Protein AF-A0A3M1QTM9-F1 (afdb_monomer)

Radius of gyration: 22.86 Å; Cα contacts (8 Å, |Δi|>4): 307; chains: 1; bounding box: 49×77×58 Å

Structure (mmCIF, N/CA/C/O backbone):
data_AF-A0A3M1QTM9-F1
#
_entry.id   AF-A0A3M1QTM9-F1
#
loop_
_atom_site.group_PDB
_atom_site.id
_atom_site.type_symbol
_atom_site.label_atom_id
_atom_site.label_alt_id
_atom_site.label_comp_id
_atom_site.label_asym_id
_atom_site.label_entity_id
_atom_site.label_seq_id
_atom_site.pdbx_PDB_ins_code
_atom_site.Cartn_x
_atom_site.Cartn_y
_atom_site.Cartn_z
_atom_site.occupancy
_atom_site.B_iso_or_equiv
_atom_site.auth_seq_id
_atom_site.auth_comp_id
_atom_site.auth_asym_id
_atom_site.auth_atom_id
_atom_site.pdbx_PDB_model_num
ATOM 1 N N . MET A 1 1 ? -6.383 -60.963 21.658 1.00 53.12 1 MET A N 1
ATOM 2 C CA . MET A 1 1 ? -7.176 -59.771 22.052 1.00 53.12 1 MET A CA 1
ATOM 3 C C . MET A 1 1 ? -6.345 -58.669 22.708 1.00 53.12 1 MET A C 1
ATOM 5 O O . MET A 1 1 ? -6.476 -57.533 22.280 1.00 53.12 1 MET A O 1
ATOM 9 N N . ARG A 1 2 ? -5.460 -58.958 23.678 1.00 52.47 2 ARG A N 1
ATOM 10 C CA . ARG A 1 2 ? -4.614 -57.932 24.334 1.00 52.47 2 ARG A CA 1
ATOM 11 C C . ARG A 1 2 ? -3.654 -57.176 23.397 1.00 52.47 2 ARG A C 1
ATOM 13 O O . ARG A 1 2 ? -3.499 -55.976 23.553 1.00 52.47 2 ARG A O 1
ATOM 20 N N . THR A 1 3 ? -3.079 -57.850 22.402 1.00 51.81 3 THR A N 1
ATOM 21 C CA . THR A 1 3 ? -2.101 -57.274 21.455 1.00 51.81 3 THR A CA 1
ATOM 22 C C . THR A 1 3 ? -2.711 -56.344 20.401 1.00 51.81 3 THR A C 1
ATOM 24 O O . THR A 1 3 ? -2.053 -55.421 19.931 1.00 51.81 3 THR A O 1
ATOM 27 N N . ILE A 1 4 ? -3.984 -56.552 20.052 1.00 56.41 4 ILE A N 1
ATOM 28 C CA . ILE A 1 4 ? -4.713 -55.714 19.086 1.00 56.41 4 ILE A CA 1
ATOM 29 C C . ILE A 1 4 ? -5.173 -54.411 19.760 1.00 56.41 4 ILE A C 1
ATOM 31 O O . ILE A 1 4 ? -5.103 -53.343 19.159 1.00 56.41 4 ILE A O 1
ATOM 35 N N . LEU A 1 5 ? -5.554 -54.479 21.041 1.00 51.97 5 LEU A N 1
ATOM 36 C CA . LEU A 1 5 ? -5.962 -53.309 21.820 1.00 51.97 5 LEU A CA 1
ATOM 37 C C . LEU A 1 5 ? -4.787 -52.347 22.073 1.00 51.97 5 LEU A C 1
ATOM 39 O O . LEU A 1 5 ? -4.947 -51.136 21.974 1.00 51.97 5 LEU A O 1
ATOM 43 N N . THR A 1 6 ? -3.584 -52.877 22.317 1.00 54.16 6 THR A N 1
ATOM 44 C CA . THR A 1 6 ? -2.364 -52.065 22.465 1.00 54.16 6 THR A CA 1
ATOM 45 C C . THR A 1 6 ? -1.930 -51.400 21.159 1.00 54.16 6 THR A C 1
ATOM 47 O O . THR A 1 6 ? -1.423 -50.285 21.191 1.00 54.16 6 THR A O 1
ATOM 50 N N . ALA A 1 7 ? -2.159 -52.036 20.006 1.00 54.59 7 ALA A N 1
ATOM 51 C CA . ALA A 1 7 ? -1.819 -51.454 18.705 1.00 54.59 7 ALA A CA 1
ATOM 52 C C . ALA A 1 7 ? -2.755 -50.291 18.321 1.00 54.59 7 ALA A C 1
ATOM 54 O O . ALA A 1 7 ? -2.297 -49.285 17.784 1.00 54.59 7 ALA A O 1
ATOM 55 N N . LEU A 1 8 ? -4.046 -50.392 18.655 1.00 53.34 8 LEU A N 1
ATOM 56 C CA . LEU A 1 8 ? -5.037 -49.333 18.424 1.00 53.34 8 LEU A CA 1
ATOM 57 C C . LEU A 1 8 ? -4.831 -48.112 19.334 1.00 53.34 8 LEU A C 1
ATOM 59 O O . LEU A 1 8 ? -4.951 -46.983 18.868 1.00 53.34 8 LEU A O 1
ATOM 63 N N . ILE A 1 9 ? -4.450 -48.318 20.599 1.00 55.72 9 ILE A N 1
ATOM 64 C CA . ILE A 1 9 ? -4.154 -47.214 21.529 1.00 55.72 9 ILE A CA 1
ATOM 65 C C . ILE A 1 9 ? -2.880 -46.464 21.103 1.00 55.72 9 ILE A C 1
ATOM 67 O O . ILE A 1 9 ? -2.867 -45.233 21.099 1.00 55.72 9 ILE A O 1
ATOM 71 N N . SER A 1 10 ? -1.841 -47.178 20.659 1.00 53.69 10 SER A N 1
ATOM 72 C CA . SER A 1 10 ? -0.614 -46.559 20.137 1.00 53.69 10 SER A CA 1
ATOM 73 C C . SER A 1 10 ? -0.845 -45.796 18.827 1.00 53.69 10 SER A C 1
ATOM 75 O O . SER A 1 10 ? -0.251 -44.738 18.628 1.00 53.69 10 SER A O 1
ATOM 77 N N . LEU A 1 11 ? -1.737 -46.279 17.953 1.00 49.53 11 LEU A N 1
ATOM 78 C CA . LEU A 1 11 ? -2.092 -45.590 16.708 1.00 49.53 11 LEU A CA 1
ATOM 79 C C . LEU A 1 11 ? -2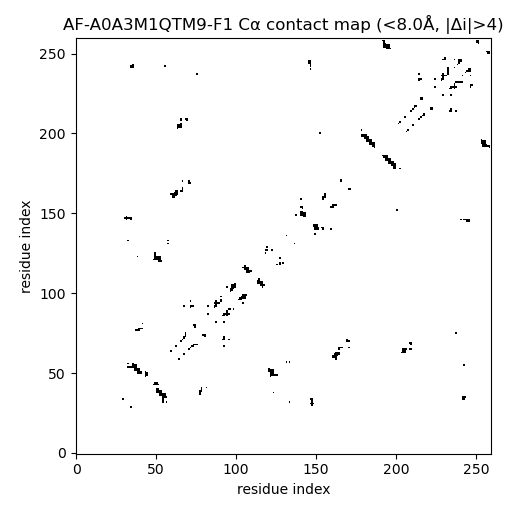.929 -44.323 16.965 1.00 49.53 11 LEU A C 1
ATOM 81 O O . LEU A 1 11 ? -2.711 -43.309 16.304 1.00 49.53 11 LEU A O 1
ATOM 85 N N . CYS A 1 12 ? -3.819 -44.333 17.964 1.00 49.47 12 CYS A N 1
ATOM 86 C CA . CYS A 1 12 ? -4.539 -43.130 18.395 1.00 49.47 12 CYS A CA 1
ATOM 87 C C . CYS A 1 12 ? -3.617 -42.085 19.050 1.00 49.47 12 CYS A C 1
ATOM 89 O O . CYS A 1 12 ? -3.782 -40.898 18.782 1.00 49.47 12 CYS A O 1
ATOM 91 N N . LEU A 1 13 ? -2.616 -42.500 19.837 1.00 47.84 13 LEU A N 1
ATOM 92 C CA . LEU A 1 13 ? -1.623 -41.587 20.433 1.00 47.84 13 LEU A CA 1
ATOM 93 C C . LEU A 1 13 ? -0.678 -40.961 19.389 1.00 47.84 13 LEU A C 1
ATOM 95 O O . LEU A 1 13 ? -0.292 -39.799 19.519 1.00 47.84 13 LEU A O 1
ATOM 99 N N . LEU A 1 14 ? -0.342 -41.694 18.323 1.00 46.22 14 LEU A N 1
ATOM 100 C CA . LEU A 1 14 ? 0.443 -41.169 17.197 1.00 46.22 14 LEU A CA 1
ATOM 101 C C . LEU A 1 14 ? -0.372 -40.221 16.300 1.00 46.22 14 LEU A C 1
ATOM 103 O O . LEU A 1 14 ? 0.184 -39.257 15.776 1.00 46.22 14 LEU A O 1
ATOM 107 N N . ALA A 1 15 ? -1.685 -40.432 16.169 1.00 44.91 15 ALA A N 1
ATOM 108 C CA . ALA A 1 15 ? -2.564 -39.539 15.410 1.00 44.91 15 ALA A CA 1
ATOM 109 C C . ALA A 1 15 ? -2.808 -38.190 16.115 1.00 44.91 15 ALA A C 1
ATOM 111 O O . ALA A 1 15 ? -2.963 -37.173 15.444 1.00 44.91 15 ALA A O 1
ATOM 112 N N . THR A 1 16 ? -2.769 -38.140 17.452 1.00 45.03 16 THR A N 1
ATOM 113 C CA . THR A 1 16 ? -2.877 -36.873 18.199 1.00 45.03 16 THR A CA 1
ATOM 114 C C . THR A 1 16 ? -1.607 -36.020 18.152 1.00 45.03 16 THR A C 1
ATOM 116 O O . THR A 1 16 ? -1.685 -34.810 18.328 1.00 45.03 16 THR A O 1
ATOM 119 N N . ALA A 1 17 ? -0.440 -36.611 17.873 1.00 44.19 17 ALA A N 1
ATOM 120 C CA . ALA A 1 17 ? 0.817 -35.864 17.773 1.00 44.19 17 ALA A CA 1
ATOM 121 C C . ALA A 1 17 ? 0.990 -35.148 16.418 1.00 44.19 17 ALA A C 1
ATOM 123 O O . ALA A 1 17 ? 1.684 -34.138 16.341 1.00 44.19 17 ALA A O 1
ATOM 124 N N . ALA A 1 18 ? 0.339 -35.634 15.354 1.00 43.91 18 ALA A N 1
ATOM 125 C CA . ALA A 1 18 ? 0.390 -35.017 14.025 1.00 43.91 18 ALA A CA 1
ATOM 126 C C . ALA A 1 18 ? -0.536 -33.791 13.875 1.00 43.91 18 ALA A C 1
ATOM 128 O O . ALA A 1 18 ? -0.400 -33.041 12.912 1.00 43.91 18 ALA A O 1
ATOM 129 N N . ALA A 1 19 ? -1.447 -33.578 14.831 1.00 43.94 19 ALA A N 1
ATOM 130 C CA . ALA A 1 19 ? -2.332 -32.414 14.913 1.00 43.94 19 ALA A CA 1
ATOM 131 C C . ALA A 1 19 ? -1.964 -31.475 16.076 1.00 43.94 19 ALA A C 1
ATOM 133 O O . ALA A 1 19 ? -2.792 -30.686 16.526 1.00 43.94 19 ALA A O 1
ATOM 134 N N . ALA A 1 20 ? -0.717 -31.529 16.559 1.00 42.50 20 ALA A N 1
ATOM 135 C CA . ALA A 1 20 ? -0.152 -30.400 17.279 1.00 42.50 20 ALA A CA 1
ATOM 136 C C . ALA A 1 20 ? 0.070 -29.281 16.256 1.00 42.50 20 ALA A C 1
ATOM 138 O O . ALA A 1 20 ? 1.138 -29.152 15.655 1.00 42.50 20 ALA A O 1
ATOM 139 N N . GLU A 1 21 ? -0.988 -28.509 16.014 1.00 44.94 21 GLU A N 1
ATOM 140 C CA . GLU A 1 21 ? -0.882 -27.188 15.422 1.00 44.94 21 GLU A CA 1
ATOM 141 C C . GLU A 1 21 ? 0.288 -26.486 16.104 1.00 44.94 21 GLU A C 1
ATOM 143 O O . GLU A 1 21 ? 0.367 -26.416 17.333 1.00 44.94 21 GLU A O 1
ATOM 148 N N . THR A 1 22 ? 1.244 -26.011 15.314 1.00 45.38 22 THR A N 1
ATOM 149 C CA . THR A 1 22 ? 2.345 -25.190 15.805 1.00 45.38 22 THR A CA 1
ATOM 150 C C . THR A 1 22 ? 1.799 -23.820 16.212 1.00 45.38 22 THR A C 1
ATOM 152 O O . THR A 1 22 ? 2.128 -22.803 15.603 1.00 45.38 22 THR A O 1
ATOM 155 N N . PHE A 1 23 ? 0.938 -23.781 17.227 1.00 37.44 23 PHE A N 1
ATOM 156 C CA . PHE A 1 23 ? 0.651 -22.592 18.003 1.00 37.44 23 PHE A CA 1
ATOM 157 C C . PHE A 1 23 ? 1.956 -22.205 18.700 1.00 37.44 23 PHE A C 1
ATOM 159 O O . PHE A 1 23 ? 2.437 -22.898 19.592 1.00 37.44 23 PHE A O 1
ATOM 166 N N . GLY A 1 24 ? 2.564 -21.105 18.255 1.00 48.38 24 GLY A N 1
ATOM 167 C CA . GLY A 1 24 ? 3.611 -20.439 19.030 1.00 48.38 24 GLY A CA 1
ATOM 168 C C . GLY A 1 24 ? 5.039 -20.481 18.488 1.00 48.38 24 GLY A C 1
ATOM 169 O O . GLY A 1 24 ? 5.936 -20.010 19.188 1.00 48.38 24 GLY A O 1
ATOM 170 N N . VAL A 1 25 ? 5.300 -20.925 17.251 1.00 45.19 25 VAL A N 1
ATOM 171 C CA . VAL A 1 25 ? 6.588 -20.566 16.626 1.00 45.19 25 VAL A CA 1
ATOM 172 C C . VAL A 1 25 ? 6.509 -19.092 16.234 1.00 45.19 25 VAL A C 1
ATOM 174 O O . VAL A 1 25 ? 6.015 -18.757 15.157 1.00 45.19 25 VAL A O 1
ATOM 177 N N . ARG A 1 26 ? 6.965 -18.200 17.127 1.00 52.66 26 ARG A N 1
ATOM 178 C CA . ARG A 1 26 ? 7.148 -16.777 16.810 1.00 52.66 26 ARG A CA 1
ATOM 179 C C . ARG A 1 26 ? 8.057 -16.697 15.590 1.00 52.66 26 ARG A C 1
ATOM 181 O O . ARG A 1 26 ? 9.263 -16.921 15.688 1.00 52.66 26 ARG A O 1
ATOM 188 N N . ARG A 1 27 ? 7.480 -16.420 14.422 1.00 61.72 27 ARG A N 1
ATOM 189 C CA . ARG A 1 27 ? 8.272 -16.095 13.238 1.00 61.72 27 ARG A CA 1
ATOM 190 C C . ARG A 1 27 ? 9.021 -14.814 13.573 1.00 61.72 27 ARG A C 1
ATOM 192 O O . ARG A 1 27 ? 8.403 -13.844 14.004 1.00 61.72 27 ARG A O 1
ATOM 199 N N . ALA A 1 28 ? 10.344 -14.837 13.432 1.00 69.56 28 ALA A N 1
ATOM 200 C CA . ALA A 1 28 ? 11.148 -13.641 13.625 1.00 69.56 28 ALA A CA 1
ATOM 201 C C . ALA A 1 28 ? 10.576 -12.516 12.753 1.00 69.56 28 ALA A C 1
ATOM 203 O O . ALA A 1 28 ? 10.268 -12.745 11.577 1.00 69.56 28 ALA A O 1
ATOM 204 N N . ALA A 1 29 ? 10.407 -11.331 13.341 1.00 78.94 29 ALA A N 1
ATOM 205 C CA . ALA A 1 29 ? 9.943 -10.172 12.599 1.00 78.94 29 ALA A CA 1
ATOM 206 C C . ALA A 1 29 ? 10.877 -9.943 11.396 1.00 78.94 29 ALA A C 1
ATOM 208 O O . ALA A 1 29 ? 12.100 -10.089 11.530 1.00 78.94 29 ALA A O 1
ATOM 209 N N . PRO A 1 30 ? 10.332 -9.638 10.206 1.00 88.50 30 PRO A N 1
ATOM 210 C CA . PRO A 1 30 ? 11.167 -9.337 9.058 1.00 88.50 30 PRO A CA 1
ATOM 211 C C . PRO A 1 30 ? 12.000 -8.090 9.355 1.00 88.50 30 PRO A C 1
ATOM 213 O O . PRO A 1 30 ? 11.603 -7.231 10.142 1.00 88.50 30 PRO A O 1
ATOM 216 N N . ARG A 1 31 ? 13.152 -7.975 8.690 1.00 92.06 31 ARG A N 1
ATOM 217 C CA . ARG A 1 31 ? 13.939 -6.742 8.757 1.00 92.06 31 ARG A CA 1
ATOM 218 C C . ARG A 1 31 ? 13.101 -5.546 8.278 1.00 92.06 31 ARG A C 1
ATOM 220 O O . ARG A 1 31 ? 12.233 -5.754 7.420 1.00 92.06 31 ARG A O 1
ATOM 227 N N . PRO A 1 32 ? 13.355 -4.322 8.767 1.00 93.50 32 PRO A N 1
ATOM 228 C CA . PRO A 1 32 ? 12.540 -3.149 8.446 1.00 93.50 32 PRO A CA 1
ATOM 229 C C . PRO A 1 32 ? 12.322 -2.933 6.941 1.00 93.50 32 PRO A C 1
ATOM 231 O O . PRO A 1 32 ? 11.192 -2.757 6.489 1.00 93.50 32 PRO A O 1
ATOM 234 N N . GLU A 1 33 ? 13.372 -3.073 6.135 1.00 92.88 33 GLU A N 1
ATOM 235 C CA . GLU A 1 33 ? 13.340 -2.924 4.678 1.00 92.88 33 GLU A CA 1
ATOM 236 C C . GLU A 1 33 ? 12.552 -4.029 3.952 1.00 92.88 33 GLU A C 1
ATOM 238 O O . GLU A 1 33 ? 12.184 -3.878 2.785 1.00 92.88 33 GLU A O 1
ATOM 243 N N . ALA A 1 34 ? 12.315 -5.155 4.626 1.00 93.19 34 ALA A N 1
ATOM 244 C CA . ALA A 1 34 ? 11.541 -6.288 4.134 1.00 93.19 34 ALA A CA 1
ATOM 245 C C . ALA A 1 34 ? 10.122 -6.342 4.730 1.00 93.19 34 ALA A C 1
ATOM 247 O O . ALA A 1 34 ? 9.328 -7.199 4.339 1.00 93.19 34 ALA A O 1
ATOM 248 N N . TYR A 1 35 ? 9.778 -5.454 5.663 1.00 94.50 35 TYR A N 1
ATOM 249 C CA . TYR A 1 35 ? 8.445 -5.408 6.250 1.00 94.50 35 TYR A CA 1
ATOM 250 C C . TYR A 1 35 ? 7.415 -4.961 5.204 1.00 94.50 35 TYR A C 1
ATOM 252 O O . TYR A 1 35 ? 7.562 -3.928 4.543 1.00 94.50 35 TYR A O 1
ATOM 260 N N . GLY A 1 36 ? 6.363 -5.761 5.027 1.00 93.81 36 GLY A N 1
ATOM 261 C CA . GLY A 1 36 ? 5.399 -5.585 3.943 1.00 93.81 36 GLY A CA 1
ATOM 262 C C . GLY A 1 36 ? 5.937 -5.954 2.557 1.00 93.81 36 GLY A C 1
ATOM 263 O O . GLY A 1 36 ? 5.310 -5.610 1.560 1.00 93.81 36 GLY A O 1
ATOM 264 N N . ARG A 1 37 ? 7.082 -6.635 2.438 1.00 95.50 37 ARG A N 1
ATOM 265 C CA . ARG A 1 37 ? 7.559 -7.158 1.150 1.00 95.50 37 ARG A CA 1
ATOM 266 C C . ARG A 1 37 ? 6.588 -8.197 0.592 1.00 95.50 37 ARG A C 1
ATOM 268 O O . ARG A 1 37 ? 6.205 -9.135 1.285 1.00 95.50 37 ARG A O 1
ATOM 275 N N . VAL A 1 38 ? 6.281 -8.080 -0.695 1.00 95.81 38 VAL A N 1
ATOM 276 C CA . VAL A 1 38 ? 5.546 -9.088 -1.464 1.00 95.81 38 VAL A CA 1
ATOM 277 C C . VAL A 1 38 ? 6.489 -9.721 -2.476 1.00 95.81 38 VAL A C 1
ATOM 279 O O . VAL A 1 38 ? 7.213 -9.034 -3.195 1.00 95.81 38 VAL A O 1
ATOM 282 N N . VAL A 1 39 ? 6.478 -11.049 -2.536 1.00 96.06 39 VAL A N 1
ATOM 283 C CA . VAL A 1 39 ? 7.169 -11.813 -3.574 1.00 96.06 39 VAL A CA 1
ATOM 284 C C . VAL A 1 39 ? 6.120 -12.330 -4.545 1.00 96.06 39 VAL A C 1
ATOM 286 O O . VAL A 1 39 ? 5.246 -13.095 -4.147 1.00 96.06 39 VAL A O 1
ATOM 289 N N . MET A 1 40 ? 6.204 -11.916 -5.807 1.00 96.38 40 MET A N 1
ATOM 290 C CA . MET A 1 40 ? 5.296 -12.375 -6.858 1.00 96.38 40 MET A CA 1
ATOM 291 C C . MET A 1 40 ? 5.977 -13.489 -7.650 1.00 96.38 40 MET A C 1
ATOM 293 O O . MET A 1 40 ? 7.020 -13.275 -8.276 1.00 96.38 40 MET A O 1
ATOM 297 N N . ASP A 1 41 ? 5.385 -14.680 -7.608 1.00 96.50 41 ASP A N 1
ATOM 298 C CA . ASP A 1 41 ? 5.926 -15.876 -8.255 1.00 96.50 41 ASP A CA 1
ATOM 299 C C . ASP A 1 41 ? 4.863 -16.723 -8.966 1.00 96.50 41 ASP A C 1
ATOM 301 O O . ASP A 1 41 ? 5.022 -17.924 -9.148 1.00 96.50 41 ASP A O 1
ATOM 305 N N . ASN A 1 42 ? 3.774 -16.098 -9.409 1.00 95.06 42 ASN A N 1
ATOM 306 C CA . ASN A 1 42 ? 2.732 -16.795 -10.163 1.00 95.06 42 ASN A CA 1
ATOM 307 C C . ASN A 1 42 ? 3.303 -17.497 -11.412 1.00 95.06 42 ASN A C 1
ATOM 309 O O . ASN A 1 42 ? 2.867 -18.590 -11.755 1.00 95.06 42 ASN A O 1
ATOM 313 N N . HIS A 1 43 ? 4.311 -16.886 -12.057 1.00 96.00 43 HIS A N 1
ATOM 314 C CA . HIS A 1 43 ? 4.891 -17.373 -13.321 1.00 96.00 43 HIS A CA 1
ATOM 315 C C . HIS A 1 43 ? 6.420 -17.477 -13.342 1.00 96.00 43 HIS A C 1
ATOM 317 O O . HIS A 1 43 ? 6.973 -18.151 -14.210 1.00 96.00 43 HIS A O 1
ATOM 323 N N . SER A 1 44 ? 7.139 -16.796 -12.442 1.00 95.69 44 SER A N 1
ATOM 324 C CA . SER A 1 44 ? 8.584 -16.565 -12.617 1.00 95.69 44 SER A CA 1
ATOM 325 C C . SER A 1 44 ? 9.407 -17.847 -12.499 1.00 95.69 44 SER A C 1
ATOM 327 O O . SER A 1 44 ? 10.131 -18.180 -13.439 1.00 95.69 44 SER A O 1
ATOM 329 N N . ARG A 1 45 ? 9.261 -18.615 -11.411 1.00 95.94 45 ARG A N 1
ATOM 330 C CA . ARG A 1 45 ? 9.999 -19.880 -11.239 1.00 95.94 45 ARG A CA 1
ATOM 331 C C . ARG A 1 45 ? 9.673 -20.896 -12.328 1.00 95.94 45 ARG A C 1
ATOM 333 O O . ARG A 1 45 ? 10.593 -21.531 -12.840 1.00 95.94 45 ARG A O 1
ATOM 340 N N . ALA A 1 46 ? 8.405 -21.003 -12.730 1.00 96.25 46 ALA A N 1
ATOM 341 C CA . ALA A 1 46 ? 7.990 -21.872 -13.833 1.00 96.25 46 ALA A CA 1
ATOM 342 C C . ALA A 1 46 ? 8.686 -21.493 -15.155 1.00 96.25 46 ALA A C 1
ATOM 344 O O . ALA A 1 46 ? 9.115 -22.365 -15.909 1.00 96.25 46 ALA A O 1
ATOM 345 N N . ALA A 1 47 ? 8.889 -20.195 -15.390 1.00 95.81 47 ALA A N 1
ATOM 346 C CA . ALA A 1 47 ? 9.629 -19.665 -16.533 1.00 95.81 47 ALA A CA 1
ATOM 347 C C . ALA A 1 47 ? 11.162 -19.639 -16.343 1.00 95.81 47 ALA A C 1
ATOM 349 O O . ALA A 1 47 ? 11.869 -19.117 -17.204 1.00 95.81 47 ALA A O 1
ATOM 350 N N . LYS A 1 48 ? 11.700 -20.188 -15.242 1.00 96.19 48 LYS A N 1
ATOM 351 C CA . LYS A 1 48 ? 13.132 -20.132 -14.873 1.00 96.19 48 LYS A CA 1
ATOM 352 C C . LYS A 1 48 ? 13.679 -18.701 -14.742 1.00 96.19 48 LYS A C 1
ATOM 354 O O . LYS A 1 48 ? 14.853 -18.444 -15.004 1.00 96.19 48 LYS A O 1
ATOM 359 N N . ILE A 1 49 ? 12.832 -17.772 -14.307 1.00 94.94 49 ILE A N 1
ATOM 360 C CA . ILE A 1 49 ? 13.174 -16.379 -14.003 1.00 94.94 49 ILE A CA 1
ATOM 361 C C . ILE A 1 49 ? 13.086 -16.187 -12.483 1.00 94.94 49 ILE A C 1
ATOM 363 O O . ILE A 1 49 ? 12.274 -16.816 -11.806 1.00 94.94 49 ILE A O 1
ATOM 367 N N . ALA A 1 50 ? 13.933 -15.326 -11.918 1.00 96.94 50 ALA A N 1
ATOM 368 C CA . ALA A 1 50 ? 13.845 -14.995 -10.498 1.00 96.94 50 ALA A CA 1
ATOM 369 C C . ALA A 1 50 ? 12.484 -14.338 -10.176 1.00 96.94 50 ALA A C 1
ATOM 371 O O . ALA A 1 50 ? 12.055 -13.459 -10.926 1.00 96.94 50 ALA A O 1
ATOM 372 N N . PRO A 1 51 ? 11.811 -14.709 -9.075 1.00 97.56 51 PRO A N 1
ATOM 373 C CA . PRO A 1 51 ? 10.589 -14.035 -8.644 1.00 97.56 51 PRO A CA 1
ATOM 374 C C . PRO A 1 51 ? 10.760 -12.529 -8.459 1.00 97.56 51 PRO A C 1
ATOM 376 O O . PRO A 1 51 ? 11.842 -12.041 -8.105 1.00 97.56 51 PRO A O 1
ATOM 379 N N . VAL A 1 52 ? 9.669 -11.795 -8.670 1.00 96.56 52 VAL A N 1
ATOM 380 C CA . VAL A 1 52 ? 9.645 -10.347 -8.458 1.00 96.56 52 VAL A CA 1
ATOM 381 C C . VAL A 1 52 ? 9.579 -10.058 -6.965 1.00 96.56 52 VAL A C 1
ATOM 383 O O . VAL A 1 52 ? 8.765 -10.641 -6.251 1.00 96.56 52 VAL A O 1
ATOM 386 N N . VAL A 1 53 ? 10.419 -9.135 -6.499 1.00 95.31 53 VAL A N 1
ATOM 387 C CA . VAL A 1 53 ? 10.359 -8.599 -5.135 1.00 95.31 53 VAL A CA 1
ATOM 388 C C . VAL A 1 53 ? 9.791 -7.190 -5.189 1.00 95.31 53 VAL A C 1
ATOM 390 O O . VAL A 1 53 ? 10.396 -6.297 -5.785 1.00 95.31 53 VAL A O 1
ATOM 393 N N . PHE A 1 54 ? 8.649 -6.997 -4.540 1.00 95.56 54 PHE A N 1
ATOM 394 C CA . PHE A 1 54 ? 7.975 -5.716 -4.403 1.00 95.56 54 PHE A CA 1
ATOM 395 C C . PHE A 1 54 ? 8.022 -5.251 -2.947 1.00 95.56 54 PHE A C 1
ATOM 397 O O . PHE A 1 54 ? 7.493 -5.911 -2.053 1.00 95.56 54 PHE A O 1
ATOM 404 N N . ASP A 1 55 ? 8.640 -4.097 -2.716 1.00 94.62 55 ASP A N 1
ATOM 405 C CA . ASP A 1 55 ? 8.757 -3.497 -1.392 1.00 94.62 55 ASP A CA 1
ATOM 406 C C . ASP A 1 55 ? 7.792 -2.312 -1.263 1.00 94.62 55 ASP A C 1
ATOM 408 O O . ASP A 1 55 ? 7.918 -1.308 -1.973 1.00 94.62 55 ASP A O 1
ATOM 412 N N . HIS A 1 56 ? 6.832 -2.408 -0.337 1.00 95.62 56 HIS A N 1
ATOM 413 C CA . HIS A 1 56 ? 5.824 -1.362 -0.142 1.00 95.62 56 HIS A CA 1
ATOM 414 C C . HIS A 1 56 ? 6.424 -0.041 0.344 1.00 95.62 56 HIS A C 1
ATOM 416 O O . HIS A 1 56 ? 5.896 1.012 0.010 1.00 95.62 56 HIS A O 1
ATOM 422 N N . TRP A 1 57 ? 7.499 -0.056 1.140 1.00 94.38 57 TRP A N 1
ATOM 423 C CA . TRP A 1 57 ? 8.064 1.172 1.715 1.00 94.38 57 TRP A CA 1
ATOM 424 C C . TRP A 1 57 ? 8.475 2.184 0.634 1.00 94.38 57 TRP A C 1
ATOM 426 O O . TRP A 1 57 ? 8.124 3.352 0.743 1.00 94.38 57 TRP A O 1
ATOM 436 N N . ASN A 1 58 ? 9.118 1.739 -0.452 1.00 92.75 58 ASN A N 1
ATOM 437 C CA . ASN A 1 58 ? 9.620 2.651 -1.486 1.00 92.75 58 ASN A CA 1
ATOM 438 C C . A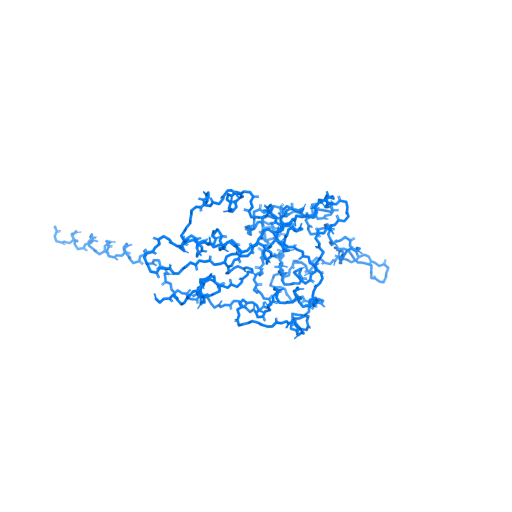SN A 1 58 ? 8.474 3.301 -2.280 1.00 92.75 58 ASN A C 1
ATOM 440 O O . ASN A 1 58 ? 8.550 4.454 -2.704 1.00 92.75 58 ASN A O 1
ATOM 444 N N . HIS A 1 59 ? 7.375 2.568 -2.444 1.00 95.06 59 HIS A N 1
ATOM 445 C CA . HIS A 1 59 ? 6.185 3.060 -3.129 1.00 95.06 59 HIS A CA 1
ATOM 446 C C . HIS A 1 59 ? 5.352 3.967 -2.215 1.00 95.06 59 HIS A C 1
ATOM 448 O O . HIS A 1 59 ? 4.886 5.013 -2.657 1.00 95.06 59 HIS A O 1
ATOM 454 N N . ARG A 1 60 ? 5.246 3.637 -0.921 1.00 93.31 60 ARG A N 1
ATOM 455 C CA . ARG A 1 60 ? 4.533 4.438 0.092 1.00 93.31 60 ARG A CA 1
ATOM 456 C C . ARG A 1 60 ? 5.168 5.792 0.382 1.00 93.31 60 ARG A C 1
ATOM 458 O O . ARG A 1 60 ? 4.485 6.675 0.880 1.00 93.31 60 ARG A O 1
ATOM 465 N N . LEU A 1 61 ? 6.440 5.986 0.033 1.00 93.62 61 LEU A N 1
ATOM 466 C CA . LEU A 1 61 ? 7.063 7.313 0.055 1.00 93.62 61 LEU A CA 1
ATOM 467 C C . LEU A 1 61 ? 6.427 8.290 -0.948 1.00 93.62 61 LEU A C 1
ATOM 469 O O . LEU A 1 61 ? 6.614 9.496 -0.819 1.00 93.62 61 LEU A O 1
ATOM 473 N N . ARG A 1 62 ? 5.727 7.782 -1.971 1.00 93.94 62 ARG A N 1
ATOM 474 C CA . ARG A 1 62 ? 5.297 8.571 -3.136 1.00 93.94 62 ARG A CA 1
ATOM 475 C C . ARG A 1 62 ? 3.827 8.412 -3.483 1.00 93.94 62 ARG A C 1
ATOM 477 O O . ARG A 1 62 ? 3.258 9.329 -4.059 1.00 93.94 62 ARG A O 1
ATOM 484 N N . TYR A 1 63 ? 3.213 7.277 -3.168 1.00 96.31 63 TYR A N 1
ATOM 485 C CA . TYR A 1 63 ? 1.889 6.918 -3.667 1.00 96.31 63 TYR A CA 1
ATOM 486 C C . TYR A 1 63 ? 0.968 6.446 -2.548 1.00 96.31 63 TYR A C 1
ATOM 488 O O . TYR A 1 63 ? 1.407 5.831 -1.573 1.00 96.31 63 TYR A O 1
ATOM 496 N N . THR A 1 64 ? -0.324 6.707 -2.719 1.00 95.75 64 THR A N 1
ATOM 497 C CA . THR A 1 64 ? -1.376 6.167 -1.854 1.00 95.75 64 THR A CA 1
ATOM 498 C C . THR A 1 64 ? -1.578 4.666 -2.105 1.00 95.75 64 THR A C 1
ATOM 500 O O . THR A 1 64 ? -1.321 4.149 -3.196 1.00 95.75 64 THR A O 1
ATOM 503 N N . CYS A 1 65 ? -2.089 3.943 -1.105 1.00 96.00 65 CYS A N 1
ATOM 504 C CA . CYS A 1 65 ? -2.518 2.550 -1.269 1.00 96.00 65 CYS A CA 1
ATOM 505 C C . CYS A 1 65 ? -3.651 2.450 -2.299 1.00 96.00 65 CYS A C 1
ATOM 507 O O . CYS A 1 65 ? -3.691 1.514 -3.099 1.00 96.00 65 CYS A O 1
ATOM 509 N N . ARG A 1 66 ? -4.554 3.441 -2.287 1.00 94.81 66 ARG A N 1
ATOM 510 C CA . ARG A 1 66 ? -5.697 3.543 -3.198 1.00 94.81 66 ARG A CA 1
ATOM 511 C C . ARG A 1 66 ? -5.270 3.493 -4.660 1.00 94.81 66 ARG A C 1
ATOM 513 O O . ARG A 1 66 ? -5.866 2.750 -5.436 1.00 94.81 66 ARG A O 1
ATOM 520 N N . LEU A 1 67 ? -4.235 4.246 -5.030 1.00 95.69 67 LEU A N 1
ATOM 521 C CA . LEU A 1 67 ? -3.771 4.311 -6.411 1.00 95.69 67 LEU A CA 1
ATOM 522 C C . LEU A 1 67 ? -3.410 2.916 -6.943 1.00 95.69 67 LEU A C 1
ATOM 524 O O . LEU A 1 67 ? -3.844 2.529 -8.023 1.00 95.69 67 LEU A O 1
ATOM 528 N N . CYS A 1 68 ? -2.685 2.115 -6.164 1.00 96.69 68 CYS A N 1
ATOM 529 C CA . CYS A 1 68 ? -2.307 0.767 -6.587 1.00 96.69 68 CYS A CA 1
ATOM 530 C C . CYS A 1 68 ? -3.477 -0.224 -6.510 1.00 96.69 68 CYS A C 1
ATOM 532 O O . CYS A 1 68 ? -3.722 -0.978 -7.451 1.00 96.69 68 CYS A O 1
ATOM 534 N N . HIS A 1 69 ? -4.203 -0.247 -5.396 1.00 96.25 69 HIS A N 1
ATOM 535 C CA . HIS A 1 69 ? -5.164 -1.319 -5.136 1.00 96.25 69 HIS A CA 1
ATOM 536 C C . HIS A 1 69 ? -6.559 -1.069 -5.715 1.00 96.25 69 HIS A C 1
ATOM 538 O O . HIS A 1 69 ? -7.297 -2.016 -5.9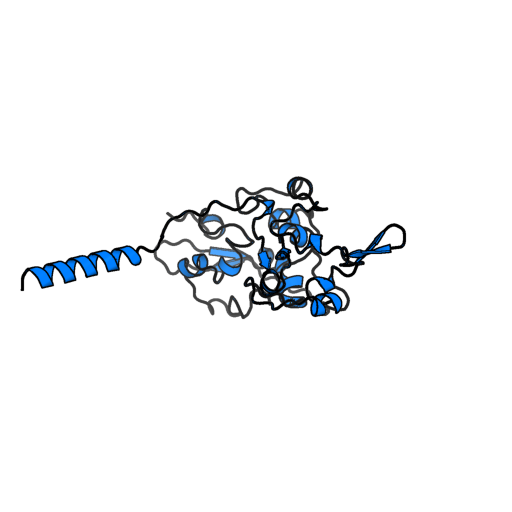65 1.00 96.25 69 HIS A O 1
ATOM 544 N N . VAL A 1 70 ? -6.917 0.191 -5.969 1.00 94.56 70 VAL A N 1
ATOM 545 C CA . VAL A 1 70 ? -8.206 0.567 -6.565 1.00 94.56 70 VAL A CA 1
ATOM 546 C C . VAL A 1 70 ? -8.027 0.970 -8.022 1.00 94.56 70 VAL A C 1
ATOM 548 O O . VAL A 1 70 ? -8.679 0.397 -8.890 1.00 94.56 70 VAL A O 1
ATOM 551 N N . ASP A 1 71 ? -7.140 1.926 -8.312 1.00 95.12 71 ASP A N 1
ATOM 552 C CA . ASP A 1 71 ? -7.038 2.477 -9.671 1.00 95.12 71 ASP A CA 1
ATOM 553 C C . ASP A 1 71 ? -6.239 1.561 -10.615 1.00 95.12 71 ASP A C 1
ATOM 555 O O . ASP A 1 71 ? -6.639 1.375 -11.764 1.00 95.12 71 ASP A O 1
ATOM 559 N N . LEU A 1 72 ? -5.146 0.948 -10.139 1.00 96.44 72 LEU A N 1
ATOM 560 C CA . LEU A 1 72 ? -4.385 -0.053 -10.906 1.00 96.44 72 LEU A CA 1
ATOM 561 C C . LEU A 1 72 ? -4.915 -1.486 -10.736 1.00 96.44 72 LEU A C 1
ATOM 563 O O . LEU A 1 72 ? -4.511 -2.376 -11.486 1.00 96.44 72 LEU A O 1
ATOM 567 N N . GLY A 1 73 ? -5.821 -1.713 -9.780 1.00 95.38 73 GLY A N 1
ATOM 568 C CA . GLY A 1 73 ? -6.503 -2.993 -9.584 1.00 95.38 73 GLY A CA 1
ATOM 569 C C . GLY A 1 73 ? -5.629 -4.113 -9.012 1.00 95.38 73 GLY A C 1
ATOM 570 O O . GLY A 1 73 ? -5.907 -5.286 -9.264 1.00 95.38 73 GLY A O 1
ATOM 571 N N . PHE A 1 74 ? -4.570 -3.787 -8.263 1.00 97.19 74 PHE A N 1
ATOM 572 C CA . PHE A 1 74 ? -3.837 -4.802 -7.504 1.00 97.19 74 PHE A CA 1
ATOM 573 C C . PHE A 1 74 ? -4.688 -5.328 -6.344 1.00 97.19 74 PHE A C 1
ATOM 575 O O . PHE A 1 74 ? -5.147 -4.571 -5.490 1.00 97.19 74 PHE A O 1
ATOM 582 N N . ALA A 1 75 ? -4.833 -6.643 -6.255 1.00 95.50 75 ALA A N 1
ATOM 583 C CA . ALA A 1 75 ? -5.482 -7.302 -5.136 1.00 95.50 75 ALA A CA 1
ATOM 584 C C . ALA A 1 75 ? -4.684 -7.068 -3.845 1.00 95.50 75 ALA A C 1
ATOM 586 O O . ALA A 1 75 ? -3.458 -6.936 -3.857 1.00 95.50 75 ALA A O 1
ATOM 587 N N . LEU A 1 76 ? -5.392 -7.019 -2.716 1.00 93.56 76 LEU A N 1
ATOM 588 C CA . LEU A 1 76 ? -4.775 -6.898 -1.390 1.00 93.56 76 LEU A CA 1
ATOM 589 C C . LEU A 1 76 ? -4.079 -8.195 -0.952 1.00 93.56 76 LEU A C 1
ATOM 591 O O . LEU A 1 76 ? -3.192 -8.172 -0.099 1.00 93.56 76 LEU A O 1
ATOM 595 N N . VAL A 1 77 ? -4.476 -9.329 -1.530 1.00 92.31 77 VAL A N 1
ATOM 596 C CA . VAL A 1 77 ? -3.896 -10.639 -1.244 1.00 92.31 77 VAL A CA 1
ATOM 597 C C . VAL A 1 77 ? -2.777 -10.929 -2.241 1.00 92.31 77 VAL A C 1
ATOM 599 O O . VAL A 1 77 ? -2.943 -10.836 -3.459 1.00 92.31 77 VAL A O 1
ATOM 602 N N . ALA A 1 78 ? -1.610 -11.296 -1.711 1.00 92.00 78 ALA A N 1
ATOM 603 C CA . ALA A 1 78 ? -0.455 -11.642 -2.525 1.00 92.00 78 ALA A CA 1
ATOM 604 C C . ALA A 1 78 ? -0.771 -12.826 -3.454 1.00 92.00 78 ALA A C 1
ATOM 606 O O . ALA A 1 78 ? -1.236 -13.870 -3.006 1.00 92.00 78 ALA A O 1
ATOM 607 N N . GLY A 1 79 ? -0.476 -12.658 -4.744 1.00 92.56 79 GLY A N 1
ATOM 608 C CA . GLY A 1 79 ? -0.668 -13.688 -5.764 1.00 92.56 79 GLY A CA 1
ATOM 609 C C . GLY A 1 79 ? -2.050 -13.712 -6.423 1.00 92.56 79 GLY A C 1
ATOM 610 O O . GLY A 1 79 ? -2.200 -14.413 -7.417 1.00 92.56 79 GLY A O 1
ATOM 611 N N . GLU A 1 80 ? -3.037 -12.939 -5.958 1.00 95.12 80 GLU A N 1
ATOM 612 C CA . GLU A 1 80 ? -4.361 -12.905 -6.608 1.00 95.12 80 GLU A CA 1
ATOM 613 C C . GLU A 1 80 ? -4.377 -12.097 -7.913 1.00 95.12 80 GLU A C 1
ATOM 615 O O . GLU A 1 80 ? -5.144 -12.398 -8.826 1.00 95.12 80 GLU A O 1
ATOM 620 N N . THR A 1 81 ? -3.518 -11.085 -8.045 1.00 96.50 81 THR A N 1
ATOM 621 C CA . THR A 1 81 ? -3.357 -10.374 -9.319 1.00 96.50 81 THR A CA 1
ATOM 622 C C . THR A 1 81 ? -2.426 -11.147 -10.245 1.00 96.50 81 THR A C 1
ATOM 624 O O . THR A 1 81 ? -1.223 -11.235 -9.991 1.00 96.50 81 THR A O 1
ATOM 627 N N . ASP A 1 82 ? -2.967 -11.656 -11.354 1.00 95.00 82 ASP A N 1
ATOM 628 C CA . ASP A 1 82 ? -2.220 -12.409 -12.370 1.00 95.00 82 ASP A CA 1
ATOM 629 C C . ASP A 1 82 ? -1.400 -11.495 -13.303 1.00 95.00 82 ASP A C 1
ATOM 631 O O . ASP A 1 82 ? -1.668 -11.394 -14.498 1.00 95.00 82 ASP A O 1
ATOM 635 N N . VAL A 1 83 ? -0.408 -10.783 -12.761 1.00 95.50 83 VAL A N 1
ATOM 636 C CA . VAL A 1 83 ? 0.405 -9.828 -13.536 1.00 95.50 83 VAL A CA 1
ATOM 637 C C . VAL A 1 83 ? 1.291 -10.550 -14.554 1.00 95.50 83 VAL A C 1
ATOM 639 O O . VAL A 1 83 ? 2.115 -11.394 -14.188 1.00 95.50 83 VAL A O 1
ATOM 642 N N . ARG A 1 84 ? 1.208 -10.148 -15.830 1.00 95.19 84 ARG A N 1
ATOM 643 C CA . ARG A 1 84 ? 2.081 -10.648 -16.906 1.00 95.19 84 ARG A CA 1
ATOM 644 C C . ARG A 1 84 ? 2.994 -9.560 -17.455 1.00 95.19 84 ARG A C 1
ATOM 646 O O . ARG A 1 84 ? 2.705 -8.367 -17.394 1.00 95.19 84 ARG A O 1
ATOM 653 N N . GLU A 1 85 ? 4.097 -9.976 -18.077 1.00 93.62 85 GLU A N 1
ATOM 654 C CA . GLU A 1 85 ? 4.994 -9.046 -18.776 1.00 93.62 85 GLU A CA 1
ATOM 655 C C . GLU A 1 85 ? 4.249 -8.256 -19.863 1.00 93.62 85 GLU A C 1
ATOM 657 O O . GLU A 1 85 ? 4.468 -7.056 -20.013 1.00 93.62 85 GLU A O 1
ATOM 662 N N . ALA A 1 86 ? 3.341 -8.912 -20.592 1.00 95.25 86 ALA A N 1
ATOM 663 C CA . ALA A 1 86 ? 2.526 -8.262 -21.611 1.00 95.25 86 ALA A CA 1
ATOM 664 C C . ALA A 1 86 ? 1.668 -7.127 -21.029 1.00 95.25 86 ALA A C 1
ATOM 666 O O . ALA A 1 86 ? 1.558 -6.079 -21.658 1.00 95.25 86 ALA A O 1
ATOM 667 N N . ASP A 1 87 ? 1.111 -7.289 -19.828 1.00 95.88 87 ASP A N 1
ATOM 668 C CA . ASP A 1 87 ? 0.342 -6.229 -19.174 1.00 95.88 87 ASP A CA 1
ATOM 669 C C . ASP A 1 87 ? 1.233 -5.037 -18.821 1.00 95.88 87 ASP A C 1
ATOM 671 O O . ASP A 1 87 ? 0.901 -3.901 -19.156 1.00 95.88 87 ASP A O 1
ATOM 675 N N . ASN A 1 88 ? 2.412 -5.298 -18.245 1.00 95.38 88 ASN A N 1
ATOM 676 C CA . ASN A 1 88 ? 3.391 -4.252 -17.944 1.00 95.38 88 ASN A CA 1
ATOM 677 C C . ASN A 1 88 ? 3.819 -3.491 -19.208 1.00 95.38 88 ASN A C 1
ATOM 679 O O . ASN A 1 88 ? 3.868 -2.264 -19.212 1.00 95.38 88 ASN A O 1
ATOM 683 N N . ARG A 1 89 ? 4.071 -4.197 -20.316 1.00 93.12 89 ARG A N 1
ATOM 684 C CA . ARG A 1 89 ? 4.414 -3.561 -21.599 1.00 93.12 89 ARG A CA 1
ATOM 685 C C . ARG A 1 89 ? 3.272 -2.726 -22.181 1.00 93.12 89 ARG A C 1
ATOM 687 O O . ARG A 1 89 ? 3.537 -1.788 -22.921 1.00 93.12 89 ARG A O 1
ATOM 694 N N . ASN A 1 90 ? 2.029 -3.048 -21.831 1.00 94.75 90 ASN A N 1
ATOM 695 C CA . ASN A 1 90 ? 0.828 -2.310 -22.220 1.00 94.75 90 ASN A CA 1
ATOM 696 C C . ASN A 1 90 ? 0.402 -1.273 -21.164 1.00 94.75 90 ASN A C 1
ATOM 698 O O . ASN A 1 90 ? -0.778 -0.937 -21.076 1.00 94.75 90 ASN A O 1
ATOM 702 N N . HIS A 1 91 ? 1.347 -0.770 -20.362 1.00 93.94 91 HIS A N 1
ATOM 703 C CA . HIS A 1 91 ? 1.122 0.281 -19.362 1.00 93.94 91 HIS A CA 1
ATOM 704 C C . HIS A 1 91 ? 0.106 -0.074 -18.264 1.00 93.94 91 HIS A C 1
ATOM 706 O O . HIS A 1 91 ? -0.526 0.805 -17.681 1.00 93.94 91 HIS A O 1
ATOM 712 N N . ARG A 1 92 ? -0.054 -1.365 -17.957 1.00 95.81 92 ARG A N 1
ATOM 713 C CA . ARG A 1 92 ? -0.852 -1.842 -16.819 1.00 95.81 92 ARG A CA 1
ATOM 714 C C . ARG A 1 92 ? 0.053 -2.235 -15.659 1.00 95.81 92 ARG A C 1
ATOM 716 O O . ARG A 1 92 ? 1.239 -2.504 -15.855 1.00 95.81 92 ARG A O 1
ATOM 723 N N . TYR A 1 93 ? -0.519 -2.307 -14.458 1.00 96.75 93 TYR A N 1
ATOM 724 C CA . TYR A 1 93 ? 0.177 -2.740 -13.244 1.00 96.75 93 TYR A CA 1
ATOM 725 C C . TYR A 1 93 ? 1.480 -1.958 -13.024 1.00 96.75 93 TYR A C 1
ATOM 727 O O . TYR A 1 93 ? 1.456 -0.733 -12.951 1.00 96.75 93 TYR A O 1
ATOM 735 N N . CYS A 1 94 ? 2.629 -2.636 -12.955 1.00 96.69 94 CYS A N 1
ATOM 736 C CA . CYS A 1 94 ? 3.922 -1.993 -12.753 1.00 96.69 94 CYS A CA 1
ATOM 737 C C . CYS A 1 94 ? 4.245 -1.026 -13.901 1.00 96.69 94 CYS A C 1
ATOM 739 O O . CYS A 1 94 ? 4.807 0.040 -13.668 1.00 96.69 94 CYS A O 1
ATOM 741 N N . GLY A 1 95 ? 3.861 -1.375 -15.132 1.00 96.19 95 GLY A N 1
ATOM 742 C CA . GLY A 1 95 ? 4.108 -0.573 -16.332 1.00 96.19 95 GLY A CA 1
ATOM 743 C C . GLY A 1 95 ? 3.327 0.737 -16.416 1.00 96.19 95 GLY A C 1
ATOM 744 O O . GLY A 1 95 ? 3.653 1.569 -17.258 1.00 96.19 95 GLY A O 1
ATOM 745 N N . ALA A 1 96 ? 2.328 0.940 -15.550 1.00 96.88 96 ALA A N 1
ATOM 746 C CA . ALA A 1 96 ? 1.624 2.216 -15.427 1.00 96.88 96 ALA A CA 1
ATOM 747 C C . ALA A 1 96 ? 2.541 3.345 -14.924 1.00 96.88 96 ALA A C 1
ATOM 749 O O . ALA A 1 96 ? 2.346 4.500 -15.291 1.00 96.88 96 ALA A O 1
ATOM 750 N N . CYS A 1 97 ? 3.545 2.999 -14.107 1.00 96.88 97 CYS A N 1
ATOM 751 C CA . CYS A 1 97 ? 4.551 3.937 -13.600 1.00 96.88 97 CYS A CA 1
ATOM 752 C C . CYS A 1 97 ? 5.952 3.627 -14.137 1.00 96.88 97 CYS A C 1
ATOM 754 O O . CYS A 1 97 ? 6.731 4.529 -14.417 1.00 96.88 97 CYS A O 1
ATOM 756 N N . HIS A 1 98 ? 6.310 2.352 -14.293 1.00 95.94 98 HIS A N 1
ATOM 757 C CA . HIS A 1 98 ? 7.602 1.932 -14.841 1.00 95.94 98 HIS A CA 1
ATOM 758 C C . HIS A 1 98 ? 7.627 2.034 -16.374 1.00 95.94 98 HIS A C 1
ATOM 760 O O . HIS A 1 98 ? 7.926 1.066 -17.075 1.00 95.94 98 HIS A O 1
ATOM 766 N N . ASP A 1 99 ? 7.303 3.220 -16.886 1.00 92.94 99 ASP A N 1
ATOM 767 C CA . ASP A 1 99 ? 7.170 3.569 -18.303 1.00 92.94 99 ASP A CA 1
ATOM 768 C C . ASP A 1 99 ? 8.362 4.392 -18.835 1.00 92.94 99 ASP A C 1
ATOM 770 O O . ASP A 1 99 ? 8.419 4.724 -20.019 1.00 92.94 99 ASP A O 1
ATOM 774 N N . GLY A 1 100 ? 9.329 4.713 -17.969 1.00 92.75 100 GLY A N 1
ATOM 775 C CA . GLY A 1 100 ? 10.472 5.571 -18.282 1.00 92.75 100 GLY A CA 1
ATOM 776 C C . GLY A 1 100 ? 10.205 7.069 -18.108 1.00 92.75 100 GLY A C 1
ATOM 777 O O . GLY A 1 100 ? 11.116 7.857 -18.359 1.00 92.75 100 GLY A O 1
ATOM 778 N N . LYS A 1 101 ? 8.997 7.463 -17.687 1.00 92.50 101 LYS A N 1
ATOM 779 C CA . LYS A 1 101 ? 8.598 8.852 -17.422 1.00 92.50 101 LYS A CA 1
ATOM 780 C C . LYS A 1 101 ? 8.250 9.063 -15.951 1.00 92.50 101 LYS A C 1
ATOM 782 O O . LYS A 1 101 ? 8.831 9.941 -15.325 1.00 92.50 101 LYS A O 1
ATOM 787 N N . GLU A 1 102 ? 7.327 8.272 -15.407 1.00 94.00 102 GLU A N 1
ATOM 788 C CA . GLU A 1 102 ? 6.917 8.358 -13.997 1.00 94.00 102 GLU A CA 1
ATOM 789 C C . GLU A 1 102 ? 7.960 7.699 -13.083 1.00 94.00 102 GLU A C 1
ATOM 791 O O . GLU A 1 102 ? 8.345 8.244 -12.050 1.00 94.00 102 GLU A O 1
ATOM 796 N N . ALA A 1 103 ? 8.459 6.537 -13.494 1.00 94.00 103 ALA A N 1
ATOM 797 C CA . ALA A 1 103 ? 9.547 5.811 -12.863 1.00 94.00 103 ALA A CA 1
ATOM 798 C C . ALA A 1 103 ? 10.436 5.162 -13.935 1.00 94.00 103 ALA A C 1
ATOM 800 O O . ALA A 1 103 ? 10.178 5.241 -15.138 1.00 94.00 103 ALA A O 1
ATOM 801 N N . PHE A 1 104 ? 11.513 4.495 -13.508 1.00 92.75 104 PHE A N 1
ATOM 802 C CA . PHE A 1 104 ? 12.400 3.795 -14.439 1.00 92.75 104 PHE A CA 1
ATOM 803 C C . PHE A 1 104 ? 11.621 2.775 -15.290 1.00 92.75 104 PHE A C 1
ATOM 805 O O . PHE A 1 104 ? 10.806 2.024 -14.759 1.00 92.75 104 PHE A O 1
ATOM 812 N N . GLY A 1 105 ? 11.901 2.724 -16.594 1.00 92.69 105 GLY A N 1
ATOM 813 C CA . GLY A 1 105 ? 11.297 1.754 -17.511 1.00 92.69 105 GLY A CA 1
ATOM 814 C C . GLY A 1 105 ? 11.996 0.391 -17.505 1.00 92.69 105 GLY A C 1
ATOM 815 O O . GLY A 1 105 ? 13.117 0.247 -17.012 1.00 92.69 105 GLY A O 1
ATOM 816 N N . TRP A 1 106 ? 11.385 -0.627 -18.118 1.00 90.25 106 TRP A N 1
ATOM 817 C CA . TRP A 1 106 ? 12.026 -1.946 -18.287 1.00 90.25 106 TRP A CA 1
ATOM 818 C C . TRP A 1 106 ? 13.180 -1.940 -19.308 1.00 90.25 106 TRP A C 1
ATOM 820 O O . TRP A 1 106 ? 13.978 -2.881 -19.341 1.00 90.25 106 TRP A O 1
ATOM 830 N N . LEU A 1 107 ? 13.297 -0.875 -20.107 1.00 90.81 107 LEU A N 1
ATOM 831 C CA . LEU A 1 107 ? 14.425 -0.592 -20.993 1.00 90.81 107 LEU A CA 1
ATOM 832 C C . LEU A 1 107 ? 15.116 0.708 -20.571 1.00 90.81 107 LEU A C 1
ATOM 834 O O . LEU A 1 107 ? 14.483 1.623 -20.049 1.00 90.81 107 LEU A O 1
ATOM 838 N N . ARG A 1 108 ? 16.417 0.789 -20.836 1.00 90.69 108 ARG A N 1
ATOM 839 C CA . ARG A 1 108 ? 17.248 1.989 -20.676 1.00 90.69 108 ARG A CA 1
ATOM 840 C C . ARG A 1 108 ? 18.158 2.131 -21.891 1.00 90.69 108 ARG A C 1
ATOM 842 O O . ARG A 1 108 ? 18.602 1.124 -22.436 1.00 90.69 108 ARG A O 1
ATOM 849 N N . SER A 1 109 ? 18.457 3.366 -22.286 1.00 89.75 109 SER A N 1
ATOM 850 C CA . SER A 1 109 ? 19.531 3.643 -23.243 1.00 89.75 109 SER A CA 1
ATOM 851 C C . SER A 1 109 ? 20.860 3.750 -22.501 1.00 89.75 109 SER A C 1
ATOM 853 O O . SER A 1 109 ? 20.983 4.501 -21.536 1.00 89.75 109 SER A O 1
ATOM 855 N N . GLU A 1 110 ? 21.855 2.992 -22.935 1.00 89.19 110 GLU A N 1
ATOM 856 C CA . GLU A 1 110 ? 23.210 3.036 -22.410 1.00 89.19 110 GLU A CA 1
ATOM 857 C C . GLU A 1 110 ? 24.196 2.996 -23.568 1.00 89.19 110 GLU A C 1
ATOM 859 O O . GLU A 1 110 ? 24.240 2.029 -24.325 1.00 89.19 110 GLU A O 1
ATOM 864 N N . ARG A 1 111 ? 24.979 4.072 -23.718 1.00 91.12 111 ARG A N 1
ATOM 865 C CA . ARG A 1 111 ? 25.975 4.220 -24.795 1.00 91.12 111 ARG A CA 1
ATOM 866 C C . ARG A 1 111 ? 25.396 3.948 -26.196 1.00 91.12 111 ARG A C 1
ATOM 868 O O . ARG A 1 111 ? 26.058 3.355 -27.034 1.00 91.12 111 ARG A O 1
ATOM 875 N N . GLY A 1 112 ? 24.149 4.360 -26.434 1.00 90.25 112 GLY A N 1
ATOM 876 C CA . GLY A 1 112 ? 23.452 4.152 -27.709 1.00 90.25 112 GLY A CA 1
ATOM 877 C C . GLY A 1 112 ? 22.794 2.778 -27.876 1.00 90.25 112 GLY A C 1
ATOM 878 O O . GLY A 1 112 ? 22.148 2.543 -28.892 1.00 90.25 112 GLY A O 1
ATOM 879 N N . HIS A 1 113 ? 22.897 1.887 -26.887 1.00 90.44 113 HIS A N 1
ATOM 880 C CA . HIS A 1 113 ? 22.266 0.569 -26.908 1.00 90.44 113 HIS A CA 1
ATOM 881 C C . HIS A 1 113 ? 21.090 0.481 -25.941 1.00 90.44 113 HIS A C 1
ATOM 883 O O . HIS A 1 113 ? 21.094 1.070 -24.860 1.00 90.44 113 HIS A O 1
ATOM 889 N N . THR A 1 114 ? 20.081 -0.303 -26.310 1.00 92.31 114 THR A N 1
ATOM 890 C CA . THR A 1 114 ? 18.957 -0.610 -25.426 1.00 92.31 114 THR A CA 1
ATOM 891 C C . THR A 1 114 ? 19.313 -1.770 -24.500 1.00 92.31 114 THR A C 1
ATOM 893 O O . THR A 1 114 ? 19.563 -2.885 -24.955 1.00 92.31 114 THR A O 1
ATOM 896 N N . VAL A 1 115 ? 19.280 -1.521 -23.193 1.00 92.62 115 VAL A N 1
ATOM 897 C CA . VAL A 1 115 ? 19.570 -2.510 -22.148 1.00 92.62 115 VAL A CA 1
ATOM 898 C C . VAL A 1 115 ? 18.305 -2.806 -21.348 1.00 92.62 115 VAL A C 1
ATOM 900 O O . VAL A 1 115 ? 17.558 -1.897 -20.976 1.00 92.62 115 VAL A O 1
ATOM 903 N N . LYS A 1 116 ? 18.058 -4.091 -21.076 1.00 91.81 116 LYS A N 1
ATOM 904 C CA . LYS A 1 116 ? 16.944 -4.543 -20.235 1.00 91.81 116 LYS A CA 1
ATOM 905 C C . LYS A 1 116 ? 17.271 -4.344 -18.757 1.00 91.81 116 LYS A C 1
ATOM 907 O O . LYS A 1 116 ? 18.358 -4.691 -18.310 1.00 91.81 116 LYS A O 1
ATOM 912 N N . GLN A 1 117 ? 16.300 -3.866 -17.986 1.00 91.81 117 GLN A N 1
ATOM 913 C CA . GLN A 1 117 ? 16.429 -3.624 -16.544 1.00 91.81 117 GLN A CA 1
ATOM 914 C C . GLN A 1 117 ? 15.672 -4.664 -15.693 1.00 91.81 117 GLN A C 1
ATOM 916 O O . GLN A 1 117 ? 15.204 -4.348 -14.601 1.00 91.81 117 GLN A O 1
ATOM 921 N N . CYS A 1 118 ? 15.538 -5.905 -16.181 1.00 91.75 118 CYS A N 1
ATOM 922 C CA . CYS A 1 118 ? 14.715 -6.961 -15.568 1.00 91.75 118 CYS A CA 1
ATOM 923 C C . CYS A 1 118 ? 15.060 -7.233 -14.093 1.00 91.75 118 CYS A C 1
ATOM 925 O O . CYS A 1 118 ? 14.163 -7.420 -13.269 1.00 91.75 118 CYS A O 1
ATOM 927 N N . ASP A 1 119 ? 16.351 -7.195 -13.758 1.00 92.06 119 ASP A N 1
ATOM 928 C CA . ASP A 1 119 ? 16.868 -7.507 -12.422 1.00 92.06 119 ASP A CA 1
ATOM 929 C C . ASP A 1 119 ? 16.421 -6.505 -11.349 1.00 92.06 119 ASP A C 1
ATOM 931 O O . ASP A 1 119 ? 16.443 -6.829 -10.166 1.00 92.06 119 ASP A O 1
ATOM 935 N N . ARG A 1 120 ? 15.953 -5.307 -11.730 1.00 91.44 120 ARG A N 1
ATOM 936 C CA . ARG A 1 120 ? 15.411 -4.331 -10.769 1.00 91.44 120 ARG A CA 1
ATOM 937 C C . ARG A 1 120 ? 14.134 -4.831 -10.090 1.00 91.44 120 ARG A C 1
ATOM 939 O O . ARG A 1 120 ? 13.854 -4.436 -8.961 1.00 91.44 120 ARG A O 1
ATOM 946 N N . CYS A 1 121 ? 13.383 -5.703 -10.763 1.00 93.06 121 CYS A N 1
ATOM 947 C CA . CYS A 1 121 ? 12.153 -6.302 -10.249 1.00 93.06 121 CYS A CA 1
ATOM 948 C C . CYS A 1 121 ? 12.379 -7.779 -9.902 1.00 93.06 121 CYS A C 1
ATOM 950 O O . CYS A 1 121 ? 12.177 -8.182 -8.753 1.00 93.06 121 CYS A O 1
ATOM 952 N N . HIS A 1 122 ? 12.859 -8.565 -10.872 1.00 95.19 122 HIS A N 1
ATOM 953 C CA . HIS A 1 122 ? 13.144 -10.000 -10.761 1.00 95.19 122 HIS A CA 1
ATOM 954 C C . HIS A 1 122 ? 14.421 -10.250 -9.952 1.00 95.19 122 HIS A C 1
ATOM 956 O O . HIS A 1 122 ? 15.457 -10.635 -10.490 1.00 95.19 122 HIS A O 1
ATOM 962 N N . SER A 1 123 ? 14.356 -9.973 -8.653 1.00 94.56 123 SER A N 1
ATOM 963 C CA . SER A 1 123 ? 15.527 -9.825 -7.783 1.00 94.56 123 SER A CA 1
ATOM 964 C C . SER A 1 123 ? 15.614 -10.855 -6.662 1.00 94.56 123 SER A C 1
ATOM 966 O O . SER A 1 123 ? 16.633 -10.903 -5.971 1.00 94.56 123 SER A O 1
ATOM 968 N N . LEU A 1 124 ? 14.595 -11.702 -6.466 1.00 95.25 124 LEU A N 1
ATOM 969 C CA . LEU A 1 124 ? 14.625 -12.671 -5.374 1.00 95.25 124 LEU A CA 1
ATOM 970 C C . LEU A 1 124 ? 15.826 -13.618 -5.527 1.00 95.25 124 LEU A C 1
ATOM 972 O O . LEU A 1 124 ? 15.983 -14.274 -6.555 1.00 95.25 124 LEU A O 1
ATOM 976 N N . GLY A 1 125 ? 16.666 -13.694 -4.491 1.00 91.44 125 GLY A N 1
ATOM 977 C CA . GLY A 1 125 ? 17.861 -14.544 -4.478 1.00 91.44 125 GLY A CA 1
ATOM 978 C C . GLY A 1 125 ? 19.016 -14.044 -5.355 1.00 91.44 125 GLY A C 1
ATOM 979 O O . GLY A 1 125 ? 20.029 -14.730 -5.467 1.00 91.44 125 GLY A O 1
ATOM 980 N N . ARG A 1 126 ? 18.898 -12.858 -5.964 1.00 89.69 126 ARG A N 1
ATOM 981 C CA . ARG A 1 126 ? 19.954 -12.243 -6.778 1.00 89.69 126 ARG A CA 1
ATOM 982 C C . ARG A 1 126 ? 20.659 -11.136 -6.002 1.00 89.69 126 ARG A C 1
ATOM 984 O O . ARG A 1 126 ? 20.048 -10.416 -5.215 1.00 89.69 126 ARG A O 1
ATOM 991 N N . LYS A 1 127 ? 21.948 -10.946 -6.286 1.00 84.81 127 LYS A N 1
ATOM 992 C CA . LYS A 1 127 ? 22.684 -9.750 -5.861 1.00 84.81 127 LYS A CA 1
ATOM 993 C C . LYS A 1 127 ? 22.377 -8.626 -6.843 1.00 84.81 127 LYS A C 1
ATOM 995 O O . LYS A 1 127 ? 22.981 -8.557 -7.908 1.00 84.81 127 LYS A O 1
ATOM 1000 N N . VAL A 1 128 ? 21.406 -7.787 -6.499 1.00 82.56 128 VAL A N 1
ATOM 1001 C CA . VAL A 1 128 ? 21.029 -6.616 -7.298 1.00 82.56 128 VAL A CA 1
ATOM 1002 C C . VAL A 1 128 ? 21.416 -5.350 -6.552 1.00 82.56 128 VAL A C 1
ATOM 1004 O O . VAL A 1 128 ? 21.184 -5.237 -5.349 1.00 82.56 128 VAL A O 1
ATOM 1007 N N . VAL A 1 129 ? 22.010 -4.394 -7.262 1.00 76.88 129 VAL A N 1
ATOM 1008 C CA . VAL A 1 129 ? 22.241 -3.058 -6.709 1.00 76.88 129 VAL A CA 1
ATOM 1009 C C . VAL A 1 129 ? 20.905 -2.328 -6.744 1.00 76.88 129 VAL A C 1
ATOM 1011 O O . VAL A 1 129 ? 20.376 -2.046 -7.822 1.00 76.88 129 VAL A O 1
ATOM 1014 N N . ARG A 1 130 ? 20.324 -2.070 -5.570 1.00 79.00 130 ARG A N 1
ATOM 1015 C CA . ARG A 1 130 ? 19.113 -1.250 -5.477 1.00 79.00 130 ARG A CA 1
ATOM 1016 C C . ARG A 1 130 ? 19.506 0.216 -5.640 1.00 79.00 130 ARG A C 1
ATOM 1018 O O . ARG A 1 130 ? 20.535 0.636 -5.126 1.00 79.00 130 ARG A O 1
ATOM 1025 N N . SER A 1 131 ? 18.701 0.979 -6.377 1.00 76.44 131 SER A N 1
ATOM 1026 C CA . SER A 1 131 ? 18.891 2.434 -6.483 1.00 76.44 131 SER A CA 1
ATOM 1027 C C . SER A 1 131 ? 18.548 3.163 -5.191 1.00 76.44 131 SER A C 1
ATOM 1029 O O . SER A 1 131 ? 19.067 4.243 -4.947 1.00 76.44 131 SER A O 1
ATOM 1031 N N . ASP A 1 132 ? 17.658 2.563 -4.409 1.00 83.62 132 ASP A N 1
ATOM 1032 C CA . ASP A 1 132 ? 17.054 3.140 -3.224 1.00 83.62 132 ASP A CA 1
ATOM 1033 C C . ASP A 1 132 ? 17.478 2.309 -2.015 1.00 83.62 132 ASP A C 1
ATOM 1035 O O . ASP A 1 132 ? 17.270 1.089 -1.991 1.00 83.62 132 ASP A O 1
ATOM 1039 N N . ASP A 1 133 ? 18.076 2.978 -1.035 1.00 89.94 133 ASP A N 1
ATOM 1040 C CA . ASP A 1 133 ? 18.473 2.407 0.247 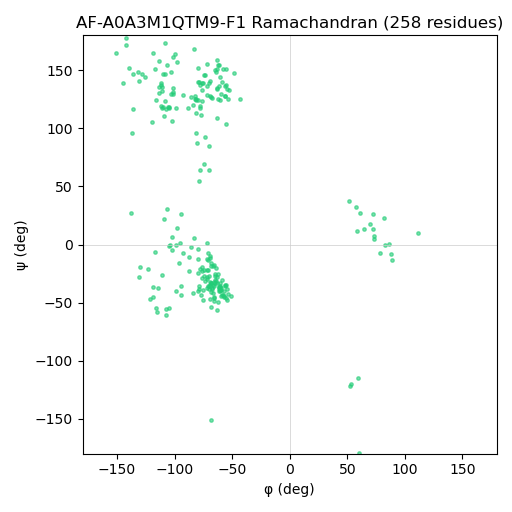1.00 89.94 133 ASP A CA 1
ATOM 1041 C C . ASP A 1 133 ? 17.446 2.791 1.318 1.00 89.94 133 ASP A C 1
ATOM 1043 O O . ASP A 1 133 ? 17.055 3.957 1.412 1.00 89.94 133 ASP A O 1
ATOM 1047 N N . PHE A 1 134 ? 16.988 1.806 2.093 1.00 93.88 134 PHE A N 1
ATOM 1048 C CA . PHE A 1 134 ? 15.920 2.000 3.075 1.00 93.88 134 PHE A CA 1
ATOM 1049 C C . PHE A 1 134 ? 16.348 2.992 4.157 1.00 93.88 134 PHE A C 1
ATOM 1051 O O . PHE A 1 134 ? 15.714 4.033 4.307 1.00 93.88 134 PHE A O 1
ATOM 1058 N N . ASP A 1 135 ? 17.465 2.713 4.832 1.00 93.31 135 ASP A N 1
ATOM 1059 C CA . ASP A 1 135 ? 17.952 3.511 5.959 1.00 93.31 135 ASP A CA 1
ATOM 1060 C C . ASP A 1 135 ? 18.238 4.957 5.549 1.00 93.31 135 ASP A C 1
ATOM 1062 O O . ASP A 1 135 ? 18.002 5.892 6.312 1.00 93.31 135 ASP A O 1
ATOM 1066 N N . THR A 1 136 ? 18.724 5.165 4.325 1.00 93.62 136 THR A N 1
ATOM 1067 C CA . THR A 1 136 ? 18.951 6.502 3.774 1.00 93.62 136 THR A CA 1
ATOM 1068 C C . THR A 1 136 ? 17.650 7.244 3.494 1.00 93.62 136 THR A C 1
ATOM 1070 O O . THR A 1 136 ? 17.536 8.409 3.866 1.00 93.62 136 THR A O 1
ATOM 1073 N N . LEU A 1 137 ? 16.669 6.599 2.858 1.00 92.56 137 LEU A N 1
ATOM 1074 C CA . LEU A 1 137 ? 15.422 7.256 2.455 1.00 92.56 137 LEU A CA 1
ATOM 1075 C C . LEU A 1 137 ? 14.432 7.459 3.602 1.00 92.56 137 LEU A C 1
ATOM 1077 O O . LEU A 1 137 ? 13.558 8.316 3.495 1.00 92.56 137 LEU A O 1
ATOM 1081 N N . THR A 1 138 ? 14.548 6.693 4.687 1.00 95.25 138 THR A N 1
ATOM 1082 C CA . THR A 1 138 ? 13.650 6.815 5.844 1.00 95.25 138 THR A CA 1
ATOM 1083 C C . THR A 1 138 ? 14.276 7.526 7.038 1.00 95.25 138 THR A C 1
ATOM 1085 O O . THR A 1 138 ? 13.593 7.698 8.041 1.00 95.25 138 THR A O 1
ATOM 1088 N N . ARG A 1 139 ? 15.542 7.954 6.946 1.00 94.50 139 ARG A N 1
ATOM 1089 C CA . ARG A 1 139 ? 16.319 8.526 8.061 1.00 94.50 139 ARG A CA 1
ATOM 1090 C C . ARG A 1 139 ? 15.647 9.697 8.768 1.00 94.50 139 ARG A C 1
ATOM 1092 O O . ARG A 1 139 ? 15.688 9.782 9.987 1.00 94.50 139 ARG A O 1
ATOM 1099 N N . ASP A 1 140 ? 15.063 10.602 7.989 1.00 95.00 140 ASP A N 1
ATOM 1100 C CA . ASP A 1 140 ? 14.508 11.859 8.501 1.00 95.00 140 ASP A CA 1
ATOM 1101 C C . ASP A 1 140 ? 12.995 11.759 8.776 1.00 95.00 140 ASP A C 1
ATOM 1103 O O . ASP A 1 140 ? 12.345 12.731 9.190 1.00 95.00 140 ASP A O 1
ATOM 1107 N N . LEU A 1 141 ? 12.411 10.579 8.544 1.00 97.00 141 LEU A N 1
ATOM 1108 C CA . LEU A 1 141 ? 11.001 10.324 8.798 1.00 97.00 141 LEU A CA 1
ATOM 1109 C C . LEU A 1 141 ? 10.754 10.054 10.288 1.00 97.00 141 LEU A C 1
ATOM 1111 O O . LEU A 1 141 ? 11.640 9.577 10.993 1.00 97.00 141 LEU A O 1
ATOM 1115 N N . PRO A 1 142 ? 9.550 10.352 10.800 1.00 97.56 142 PRO A N 1
ATOM 1116 C CA . PRO A 1 142 ? 9.197 10.026 12.173 1.00 97.56 142 PRO A CA 1
ATOM 1117 C C . PRO A 1 142 ? 9.271 8.518 12.411 1.00 97.56 142 PRO A C 1
ATOM 1119 O O . PRO A 1 142 ? 8.931 7.716 11.536 1.00 97.56 142 PRO A O 1
ATOM 1122 N N . HIS A 1 143 ? 9.705 8.139 13.609 1.00 96.62 143 HIS A N 1
ATOM 1123 C CA . HIS A 1 143 ? 9.952 6.750 13.974 1.00 96.62 143 HIS A CA 1
ATOM 1124 C C . HIS A 1 143 ? 8.881 6.192 14.908 1.00 96.62 143 HIS A C 1
ATOM 1126 O O . HIS A 1 143 ? 8.253 6.907 15.686 1.00 96.62 143 HIS A O 1
ATOM 1132 N N . THR A 1 144 ? 8.719 4.875 14.863 1.00 94.56 144 THR A N 1
ATOM 1133 C CA . THR A 1 144 ? 7.833 4.112 15.746 1.00 94.56 144 THR A CA 1
ATOM 1134 C C . THR A 1 144 ? 8.517 2.803 16.153 1.00 94.56 144 THR A C 1
ATOM 1136 O O . THR A 1 144 ? 9.336 2.289 15.391 1.00 94.56 144 THR A O 1
ATOM 1139 N N . PRO A 1 145 ? 8.226 2.210 17.325 1.00 92.94 145 PRO A N 1
ATOM 1140 C CA . PRO A 1 145 ? 8.759 0.887 17.662 1.00 92.94 145 PRO A CA 1
ATOM 1141 C C . PRO A 1 145 ? 8.160 -0.244 16.804 1.00 92.94 145 PRO A C 1
ATOM 1143 O O . PRO A 1 145 ? 8.657 -1.366 16.839 1.00 92.94 145 PRO A O 1
ATOM 1146 N N . TYR A 1 146 ? 7.117 0.035 16.020 1.00 92.56 146 TYR A N 1
ATOM 1147 C CA . TYR A 1 146 ? 6.321 -0.968 15.320 1.00 92.56 146 TYR A CA 1
ATOM 1148 C C . TYR A 1 146 ? 6.708 -1.174 13.850 1.00 92.56 146 TYR A C 1
ATOM 1150 O O . TYR A 1 146 ? 7.217 -0.279 13.177 1.00 92.56 146 TYR A O 1
ATOM 1158 N N . GLY A 1 147 ? 6.367 -2.349 13.314 1.00 91.94 147 GLY A N 1
ATOM 1159 C CA . GLY A 1 147 ? 6.419 -2.636 11.880 1.00 91.94 147 GLY A CA 1
ATOM 1160 C C . GLY A 1 147 ? 7.816 -2.470 11.281 1.00 91.94 147 GLY A C 1
ATOM 1161 O O . GLY A 1 147 ? 8.729 -3.211 11.625 1.00 91.94 147 GLY A O 1
ATOM 1162 N N . ASN A 1 148 ? 7.968 -1.497 10.378 1.00 93.94 148 ASN A N 1
ATOM 1163 C CA . ASN A 1 148 ? 9.243 -1.152 9.742 1.00 93.94 148 ASN A CA 1
ATOM 1164 C C . ASN A 1 148 ? 9.961 0.040 10.400 1.00 93.94 148 ASN A C 1
ATOM 1166 O O . ASN A 1 148 ? 10.843 0.635 9.791 1.00 93.94 148 ASN A O 1
ATOM 1170 N N . HIS A 1 149 ? 9.537 0.425 11.600 1.00 94.69 149 HIS A N 1
ATOM 1171 C CA . HIS A 1 149 ? 10.038 1.557 12.379 1.00 94.69 149 HIS A CA 1
ATOM 1172 C C . HIS A 1 149 ? 9.818 2.956 11.798 1.00 94.69 149 HIS A C 1
ATOM 1174 O O . HIS A 1 149 ? 10.389 3.920 12.309 1.00 94.69 149 HIS A O 1
ATOM 1180 N N . VAL A 1 150 ? 8.959 3.090 10.786 1.00 96.38 150 VAL A N 1
ATOM 1181 C CA . VAL A 1 150 ? 8.557 4.381 10.211 1.00 96.38 150 VAL A CA 1
ATOM 1182 C C . VAL A 1 150 ? 7.113 4.680 10.607 1.00 96.38 150 VAL A C 1
ATOM 1184 O O . VAL A 1 150 ? 6.207 3.898 10.309 1.00 96.38 150 VAL A O 1
ATOM 1187 N N . ASP A 1 151 ? 6.876 5.820 11.256 1.00 96.62 151 ASP A N 1
ATOM 1188 C CA . ASP A 1 151 ? 5.528 6.351 11.463 1.00 96.62 151 ASP A CA 1
ATOM 1189 C C . ASP A 1 151 ? 5.072 7.060 10.182 1.00 96.62 151 ASP A C 1
ATOM 1191 O O . ASP A 1 151 ? 5.251 8.263 9.996 1.00 96.62 151 ASP A O 1
ATOM 1195 N N . TRP A 1 152 ? 4.481 6.281 9.275 1.00 96.06 152 TRP A N 1
ATOM 1196 C CA . TRP A 1 152 ? 3.976 6.761 7.989 1.00 96.06 152 TRP A CA 1
ATOM 1197 C C . TRP A 1 152 ? 2.885 7.828 8.143 1.00 96.06 152 TRP A C 1
ATOM 1199 O O . TRP A 1 152 ? 2.870 8.807 7.401 1.00 96.06 152 TRP A O 1
ATOM 1209 N N . VAL A 1 153 ? 1.994 7.674 9.128 1.00 94.62 153 VAL A N 1
ATOM 1210 C CA . VAL A 1 153 ? 0.928 8.653 9.395 1.00 94.62 153 VAL A CA 1
ATOM 1211 C C . VAL A 1 153 ? 1.522 9.944 9.962 1.00 94.62 153 VAL A C 1
ATOM 1213 O O . VAL A 1 153 ? 1.045 11.032 9.651 1.00 94.62 153 VAL A O 1
ATOM 1216 N N . GLY A 1 154 ? 2.567 9.843 10.783 1.00 96.06 154 GLY A N 1
ATOM 1217 C CA . GLY A 1 154 ? 3.383 10.973 11.223 1.00 96.06 154 GLY A CA 1
ATOM 1218 C C . GLY A 1 154 ? 4.085 11.675 10.070 1.00 96.06 154 GLY A C 1
ATOM 1219 O O . GLY A 1 154 ? 3.947 12.886 9.935 1.00 96.06 154 GLY A O 1
ATOM 1220 N N . ALA A 1 155 ? 4.764 10.922 9.205 1.00 97.00 155 ALA A N 1
ATOM 1221 C CA . ALA A 1 155 ? 5.473 11.454 8.046 1.00 97.00 155 ALA A CA 1
ATOM 1222 C C . ALA A 1 155 ? 4.550 12.252 7.113 1.00 97.00 155 ALA A C 1
ATOM 1224 O O . ALA A 1 155 ? 4.917 13.338 6.668 1.00 97.00 155 ALA A O 1
ATOM 1225 N N . GLU A 1 156 ? 3.352 11.730 6.835 1.00 95.50 156 GLU A N 1
ATOM 1226 C CA . GLU A 1 156 ? 2.342 12.429 6.033 1.00 95.50 156 GLU A CA 1
ATOM 1227 C C . GLU A 1 156 ? 1.842 13.685 6.748 1.00 95.50 156 GLU A C 1
ATOM 1229 O O . GLU A 1 156 ? 1.864 14.770 6.171 1.00 95.50 156 GLU A O 1
ATOM 1234 N N . ARG A 1 157 ? 1.474 13.570 8.029 1.00 94.62 157 ARG A N 1
ATOM 1235 C CA . ARG A 1 157 ? 0.967 14.693 8.829 1.00 94.62 157 ARG A CA 1
ATOM 1236 C C . ARG A 1 157 ? 1.977 15.835 8.963 1.00 94.62 157 ARG A C 1
ATOM 1238 O O . ARG A 1 157 ? 1.576 16.994 8.997 1.00 94.62 157 ARG A O 1
ATOM 1245 N N . GLU A 1 158 ? 3.263 15.512 9.067 1.00 96.75 158 GLU A N 1
ATOM 1246 C CA . GLU 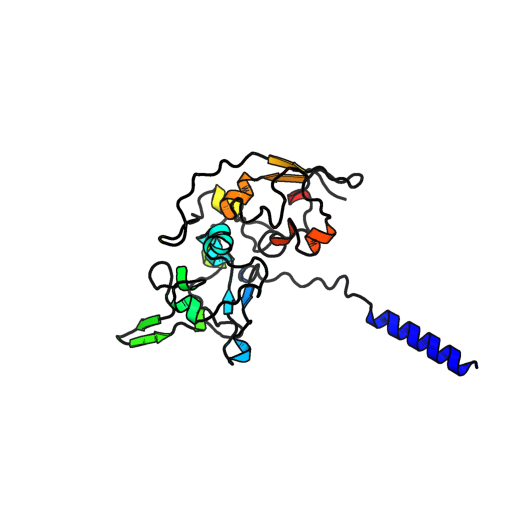A 1 158 ? 4.371 16.474 9.125 1.00 96.75 158 GLU A CA 1
ATOM 1247 C C . GLU A 1 158 ? 4.763 17.021 7.743 1.00 96.75 158 GLU A C 1
ATOM 1249 O O . GLU A 1 158 ? 5.640 17.877 7.653 1.00 96.75 158 GLU A O 1
ATOM 1254 N N . GLY A 1 159 ? 4.146 16.537 6.660 1.00 95.38 159 GLY A N 1
ATOM 1255 C CA . GLY A 1 159 ? 4.463 16.952 5.295 1.00 95.38 159 GLY A CA 1
ATOM 1256 C C . GLY A 1 159 ? 5.833 16.481 4.802 1.00 95.38 159 GLY A C 1
ATOM 1257 O O . GLY A 1 159 ? 6.334 17.017 3.820 1.00 95.38 159 GLY A O 1
ATOM 1258 N N . LYS A 1 160 ? 6.447 15.487 5.459 1.00 96.38 160 LYS A N 1
ATOM 1259 C CA . LYS A 1 160 ? 7.741 14.903 5.057 1.00 96.38 160 LYS A CA 1
ATOM 1260 C C . LYS A 1 160 ? 7.625 13.966 3.859 1.00 96.38 160 LYS A C 1
ATOM 1262 O O . LYS A 1 160 ? 8.620 13.686 3.196 1.00 96.38 160 LYS A O 1
ATOM 1267 N N . ILE A 1 161 ? 6.418 13.481 3.586 1.00 95.12 161 ILE A N 1
ATOM 1268 C CA . ILE A 1 161 ? 6.085 12.743 2.370 1.00 95.12 161 ILE A CA 1
ATOM 1269 C C . ILE A 1 161 ? 4.894 13.400 1.683 1.00 95.12 161 ILE A C 1
ATOM 1271 O O . ILE A 1 161 ? 3.969 13.892 2.330 1.00 95.12 161 ILE A O 1
ATOM 1275 N N . HIS A 1 162 ? 4.913 13.380 0.354 1.00 92.75 162 HIS A N 1
ATOM 1276 C CA . HIS A 1 162 ? 3.849 13.926 -0.476 1.00 92.75 162 HIS A CA 1
ATOM 1277 C C . HIS A 1 162 ? 3.272 12.806 -1.330 1.00 92.75 162 HIS A C 1
ATOM 1279 O O . HIS A 1 162 ? 3.902 12.336 -2.277 1.00 92.75 162 HIS A O 1
ATOM 1285 N N . LEU A 1 163 ? 2.076 12.358 -0.955 1.00 92.44 163 LEU A N 1
ATOM 1286 C CA . LEU A 1 163 ? 1.426 11.226 -1.595 1.00 92.44 163 LEU A CA 1
ATOM 1287 C C . LEU A 1 163 ? 0.716 11.668 -2.870 1.00 92.44 163 LEU A C 1
ATOM 1289 O O . LEU A 1 163 ? -0.149 12.544 -2.865 1.00 92.44 163 LEU A O 1
ATOM 1293 N N . LYS A 1 164 ? 1.051 11.004 -3.968 1.00 94.12 164 LYS A N 1
ATOM 1294 C CA . LYS A 1 164 ? 0.338 11.085 -5.231 1.00 94.12 164 LYS A CA 1
ATOM 1295 C C . LYS A 1 164 ? -0.783 10.049 -5.238 1.00 94.12 164 LYS A C 1
ATOM 1297 O O . LYS A 1 164 ? -0.533 8.848 -5.180 1.00 94.12 164 LYS A O 1
ATOM 1302 N N . ASP A 1 165 ? -2.017 10.536 -5.331 1.00 91.50 165 ASP A N 1
ATOM 1303 C CA . ASP A 1 165 ? -3.241 9.716 -5.378 1.00 91.50 165 ASP A CA 1
ATOM 1304 C C . ASP A 1 165 ? -3.825 9.588 -6.796 1.00 91.50 165 ASP A C 1
ATOM 1306 O O . ASP A 1 165 ? -4.924 9.075 -6.986 1.00 91.50 165 ASP A O 1
ATOM 1310 N N . ALA A 1 166 ? -3.120 10.093 -7.813 1.00 92.81 166 ALA A N 1
ATOM 1311 C CA . ALA A 1 166 ? -3.619 10.089 -9.180 1.00 92.81 166 ALA A CA 1
ATOM 1312 C C . ALA A 1 166 ? -2.515 9.882 -10.214 1.00 92.81 166 ALA A C 1
ATOM 1314 O O . ALA A 1 166 ? -1.453 10.504 -10.140 1.00 92.81 166 ALA A O 1
ATOM 1315 N N . LEU A 1 167 ? -2.813 9.074 -11.231 1.00 93.31 167 LEU A N 1
ATOM 1316 C CA . LEU A 1 167 ? -2.002 8.943 -12.439 1.00 93.31 167 LEU A CA 1
ATOM 1317 C C . LEU A 1 167 ? -2.763 9.471 -13.662 1.00 93.31 167 LEU A C 1
ATOM 1319 O O . LEU A 1 167 ? -3.913 9.070 -13.881 1.00 93.31 167 LEU A O 1
ATOM 1323 N N . PRO A 1 168 ? -2.147 10.349 -14.480 1.00 90.56 168 PRO A N 1
ATOM 1324 C CA . PRO A 1 168 ? -2.755 10.829 -15.716 1.00 90.56 168 PRO A CA 1
ATOM 1325 C C . PRO A 1 168 ? -3.186 9.675 -16.629 1.00 90.56 168 PRO A C 1
ATOM 1327 O O . PRO A 1 168 ? -2.431 8.734 -16.851 1.00 90.56 168 PRO A O 1
ATOM 1330 N N . GLY A 1 169 ? -4.407 9.748 -17.161 1.00 89.69 169 GLY A N 1
ATOM 1331 C CA . GLY A 1 169 ? -4.958 8.725 -18.059 1.00 89.69 169 GLY A CA 1
ATOM 1332 C C . GLY A 1 169 ? -5.465 7.451 -17.372 1.00 89.69 169 GLY A C 1
ATOM 1333 O O . GLY A 1 169 ? -6.104 6.637 -18.032 1.00 89.69 169 GLY A O 1
ATOM 1334 N N . ILE A 1 170 ? -5.244 7.297 -16.063 1.00 92.19 170 ILE A N 1
ATOM 1335 C CA . ILE A 1 170 ? -5.692 6.136 -15.280 1.00 92.19 170 ILE A CA 1
ATOM 1336 C C . ILE A 1 170 ? -6.715 6.579 -14.237 1.00 92.19 170 ILE A C 1
ATOM 1338 O O . ILE A 1 170 ? -7.860 6.120 -14.233 1.00 92.19 170 ILE A O 1
ATOM 1342 N N . THR A 1 171 ? -6.323 7.511 -13.369 1.00 91.88 171 THR A N 1
ATOM 1343 C CA . THR A 1 171 ? -7.177 7.969 -12.278 1.00 91.88 171 THR A CA 1
ATOM 1344 C C . THR A 1 171 ? -8.252 8.900 -12.815 1.00 91.88 171 THR A C 1
ATOM 1346 O O . THR A 1 171 ? -7.980 9.928 -13.440 1.00 91.88 171 THR A O 1
ATOM 1349 N N . ARG A 1 172 ? -9.511 8.547 -12.551 1.00 85.81 172 ARG A N 1
ATOM 1350 C CA . ARG A 1 172 ? -10.659 9.386 -12.903 1.00 85.81 172 ARG A CA 1
ATOM 1351 C C . ARG A 1 172 ? -10.761 10.558 -11.931 1.00 85.81 172 ARG A C 1
ATOM 1353 O O . ARG A 1 172 ? -10.616 10.371 -10.725 1.00 85.81 172 ARG A O 1
ATOM 1360 N N . VAL A 1 173 ? -11.071 11.746 -12.454 1.00 78.31 173 VAL A N 1
ATOM 1361 C CA . VAL A 1 173 ? -11.324 12.940 -11.635 1.00 78.31 173 VAL A CA 1
ATOM 1362 C C . VAL A 1 173 ? -12.448 12.646 -10.645 1.00 78.31 173 VAL A C 1
ATOM 1364 O O . VAL A 1 173 ? -13.525 12.181 -11.023 1.00 78.31 173 VAL A O 1
ATOM 1367 N N . ARG A 1 174 ? -12.186 12.915 -9.368 1.00 73.94 174 ARG A N 1
ATOM 1368 C CA . ARG A 1 174 ? -13.082 12.619 -8.250 1.00 73.94 174 ARG A CA 1
ATOM 1369 C C . ARG A 1 174 ? -13.283 13.863 -7.407 1.00 73.94 174 ARG A C 1
ATOM 1371 O O . ARG A 1 174 ? -12.385 14.691 -7.273 1.00 73.94 174 ARG A O 1
ATOM 1378 N N . ARG A 1 175 ? -14.479 13.994 -6.833 1.00 76.50 175 ARG A N 1
ATOM 1379 C CA . ARG A 1 175 ? -14.727 15.028 -5.828 1.00 76.50 175 ARG A CA 1
ATOM 1380 C C . ARG A 1 175 ? -13.970 14.658 -4.551 1.00 76.50 175 ARG A C 1
ATOM 1382 O O . ARG A 1 175 ? -14.002 13.485 -4.179 1.00 76.50 175 ARG A O 1
ATOM 1389 N N . PRO A 1 176 ? -13.334 15.628 -3.871 1.00 71.06 176 PRO A N 1
ATOM 1390 C CA . PRO A 1 176 ? -12.747 15.389 -2.563 1.00 71.06 176 PRO A CA 1
ATOM 1391 C C . PRO A 1 176 ? -13.796 14.796 -1.626 1.00 71.06 176 PRO A C 1
ATOM 1393 O O . PRO A 1 176 ? -14.880 15.363 -1.457 1.00 71.06 176 PRO A O 1
ATOM 1396 N N . ILE A 1 177 ? -13.483 13.645 -1.040 1.00 68.50 177 ILE A N 1
ATOM 1397 C CA . ILE A 1 177 ? -14.349 13.009 -0.056 1.00 68.50 177 ILE A CA 1
ATOM 1398 C C . ILE A 1 177 ? -14.077 13.686 1.284 1.00 68.50 177 ILE A C 1
ATOM 1400 O O . ILE A 1 177 ? -12.929 13.807 1.711 1.00 68.50 177 ILE A O 1
ATOM 1404 N N . ARG A 1 178 ? -15.135 14.158 1.948 1.00 72.25 178 ARG A N 1
ATOM 1405 C CA . ARG A 1 178 ? -15.026 14.613 3.334 1.00 72.25 178 ARG A CA 1
ATOM 1406 C C . ARG A 1 178 ? -14.997 13.383 4.224 1.00 72.25 178 ARG A C 1
ATOM 1408 O O . ARG A 1 178 ? -15.954 12.618 4.250 1.00 72.25 178 ARG A O 1
ATOM 1415 N N . TYR A 1 179 ? -13.892 13.199 4.929 1.00 71.19 179 TYR A N 1
ATOM 1416 C CA . TYR A 1 179 ? -13.768 12.132 5.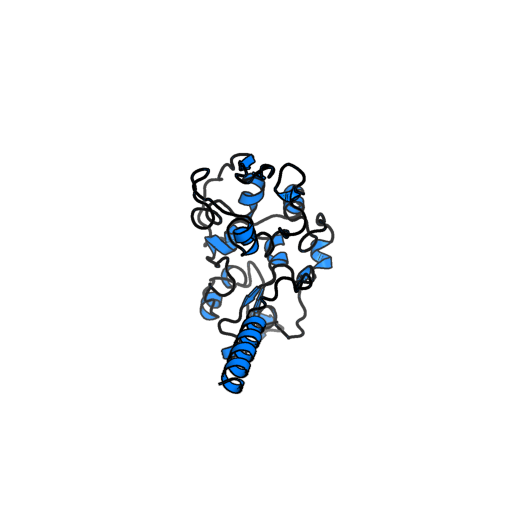908 1.00 71.19 179 TYR A CA 1
ATOM 1417 C C . TYR A 1 179 ? -14.512 12.551 7.170 1.00 71.19 179 TYR A C 1
ATOM 1419 O O . TYR A 1 179 ? -14.188 13.580 7.767 1.00 71.19 179 TYR A O 1
ATOM 1427 N N . GLU A 1 180 ? -15.526 11.779 7.552 1.00 65.81 180 GLU A N 1
ATOM 1428 C CA . GLU A 1 180 ? -16.154 11.945 8.859 1.00 65.81 180 GLU A CA 1
ATOM 1429 C C . GLU A 1 180 ? -15.138 11.640 9.969 1.00 65.81 180 GLU A C 1
ATOM 1431 O O . GLU A 1 180 ? -14.084 11.044 9.730 1.00 65.81 180 GLU A O 1
ATOM 1436 N N . GLY A 1 181 ? -15.408 12.148 11.169 1.00 72.81 181 GLY A N 1
ATOM 1437 C CA . GLY A 1 181 ? -14.467 12.141 12.283 1.00 72.81 181 GLY A CA 1
ATOM 1438 C C . GLY A 1 181 ? -14.165 10.753 12.855 1.00 72.81 181 GLY A C 1
ATOM 1439 O O . GLY A 1 181 ? -14.170 9.717 12.186 1.00 72.81 181 GLY A O 1
ATOM 1440 N N . GLU A 1 182 ? -13.846 10.738 14.139 1.00 83.00 182 GLU A N 1
ATOM 1441 C CA . GLU A 1 182 ? -13.559 9.501 14.848 1.00 83.00 182 GLU A CA 1
ATOM 1442 C C . GLU A 1 182 ? -14.841 8.691 15.061 1.00 83.00 182 GLU A C 1
ATOM 1444 O O . GLU A 1 182 ? -15.902 9.217 15.392 1.00 83.00 182 GLU A O 1
ATOM 1449 N N . THR A 1 183 ? -14.745 7.388 14.834 1.00 87.81 183 THR A N 1
ATOM 1450 C CA . THR A 1 183 ? -15.813 6.420 15.046 1.00 87.81 183 THR A CA 1
ATOM 1451 C C . THR A 1 183 ? 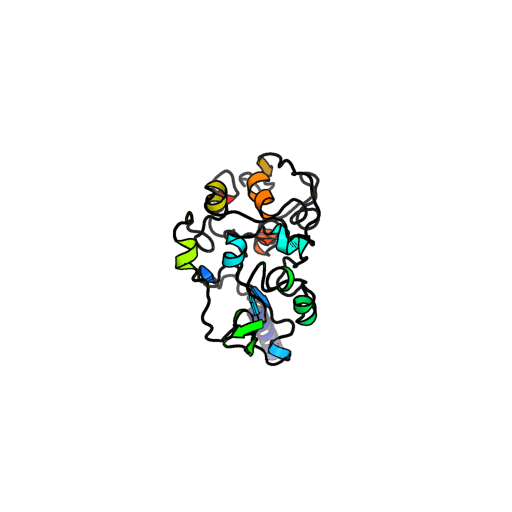-15.437 5.552 16.230 1.00 87.81 183 THR A C 1
ATOM 1453 O O . THR A 1 183 ? -14.445 4.826 16.187 1.00 87.81 183 THR A O 1
ATOM 1456 N N . VAL A 1 184 ? -16.253 5.605 17.279 1.00 90.00 184 VAL A N 1
ATOM 1457 C CA . VAL A 1 184 ? -16.137 4.679 18.406 1.00 90.00 184 VAL A CA 1
ATOM 1458 C C . VAL A 1 184 ? -16.819 3.366 18.030 1.00 90.00 184 VAL A C 1
ATOM 1460 O O . VAL A 1 184 ? -17.995 3.348 17.635 1.00 90.00 184 VAL A O 1
ATOM 1463 N N . LEU A 1 185 ? -16.066 2.275 18.120 1.00 89.69 185 LEU A N 1
ATOM 1464 C CA . LEU A 1 185 ? -16.545 0.914 17.921 1.00 89.69 185 LEU A CA 1
ATOM 1465 C C . LEU A 1 185 ? -16.602 0.233 19.286 1.00 89.69 185 LEU A C 1
ATOM 1467 O O . LEU A 1 185 ? -15.575 0.054 19.939 1.00 89.69 185 LEU A O 1
ATOM 1471 N N . HIS A 1 186 ? -17.810 -0.133 19.706 1.00 89.06 186 HIS A N 1
ATOM 1472 C CA . HIS A 1 186 ? -18.024 -0.737 21.014 1.00 89.06 186 HIS A CA 1
ATOM 1473 C C . HIS A 1 186 ? -17.701 -2.226 20.987 1.00 89.06 186 HIS A C 1
ATOM 1475 O O . HIS A 1 186 ? -18.260 -2.973 20.171 1.00 89.06 186 HIS A O 1
ATOM 1481 N N . ALA A 1 187 ? -16.810 -2.652 21.881 1.00 85.31 187 ALA A N 1
ATOM 1482 C CA . ALA A 1 187 ? -16.538 -4.065 22.078 1.00 85.31 187 ALA A CA 1
ATOM 1483 C C . ALA A 1 187 ? -17.763 -4.736 22.720 1.00 85.31 187 ALA A C 1
ATOM 1485 O O . ALA A 1 187 ? -18.454 -4.152 23.552 1.00 85.31 187 ALA A O 1
ATOM 1486 N N . ARG A 1 188 ? -18.076 -5.960 22.284 1.00 85.19 188 ARG A N 1
ATOM 1487 C CA . ARG A 1 188 ? -19.182 -6.757 22.849 1.00 85.19 188 ARG A CA 1
ATOM 1488 C C . ARG A 1 188 ? -18.717 -7.742 23.916 1.00 85.19 188 ARG A C 1
ATOM 1490 O O . ARG A 1 188 ? -19.552 -8.286 24.629 1.00 85.19 188 ARG A O 1
ATOM 1497 N N . GLU A 1 189 ? -17.416 -7.993 23.959 1.00 85.12 189 GLU A N 1
ATOM 1498 C CA . GLU A 1 189 ? -16.781 -8.879 24.924 1.00 85.12 189 GLU A CA 1
ATOM 1499 C C . GLU A 1 189 ? -16.728 -8.201 26.296 1.00 85.12 189 GLU A C 1
ATOM 1501 O O . GLU A 1 189 ? -16.596 -6.976 26.380 1.00 85.12 189 GLU A O 1
ATOM 1506 N N . PHE A 1 190 ? -16.860 -8.987 27.364 1.00 82.50 190 PHE A N 1
ATOM 1507 C CA . PHE A 1 190 ? -16.880 -8.449 28.719 1.00 82.50 190 PHE A CA 1
ATOM 1508 C C . PHE A 1 190 ? -15.548 -7.767 29.057 1.00 82.50 190 PHE A C 1
ATOM 1510 O O . PHE A 1 190 ? -14.485 -8.314 28.784 1.00 82.50 190 PHE A O 1
ATOM 1517 N N . ASP A 1 191 ? -15.633 -6.570 29.641 1.00 85.81 191 ASP A N 1
ATOM 1518 C CA . ASP A 1 191 ? -14.492 -5.749 30.078 1.00 85.81 191 ASP A CA 1
ATOM 1519 C C . ASP A 1 191 ? -13.485 -5.363 28.974 1.00 85.81 191 ASP A C 1
ATOM 1521 O O . ASP A 1 191 ? -12.423 -4.810 29.252 1.00 85.81 191 ASP A O 1
ATOM 1525 N N . MET A 1 192 ? -13.826 -5.576 27.698 1.00 90.50 192 MET A N 1
ATOM 1526 C CA . MET A 1 192 ? -12.988 -5.118 26.591 1.00 90.50 192 MET A CA 1
ATOM 1527 C C . MET A 1 192 ? -13.210 -3.621 26.331 1.00 90.50 192 MET A C 1
ATOM 1529 O O . MET A 1 192 ? -14.342 -3.207 26.065 1.00 90.50 192 MET A O 1
ATOM 1533 N N . PRO A 1 193 ? -12.154 -2.785 26.350 1.00 92.94 193 PRO A N 1
ATOM 1534 C CA . PRO A 1 193 ? -12.280 -1.366 26.047 1.00 92.94 193 PRO A CA 1
ATOM 1535 C C . PRO A 1 193 ? -12.741 -1.108 24.610 1.00 92.94 193 PRO A C 1
ATOM 1537 O O . PRO A 1 193 ? -12.410 -1.852 23.684 1.00 92.94 193 PRO A O 1
ATOM 1540 N N . ASP A 1 194 ? -13.430 0.012 24.406 1.00 93.44 194 ASP A N 1
ATOM 1541 C CA . ASP A 1 194 ? -13.847 0.464 23.079 1.00 93.44 194 ASP A CA 1
ATOM 1542 C C . ASP A 1 194 ? -12.650 0.736 22.165 1.00 93.44 194 ASP A C 1
ATOM 1544 O O . ASP A 1 194 ? -11.563 1.089 22.630 1.00 93.44 194 ASP A O 1
ATOM 1548 N N . ILE A 1 195 ? -12.876 0.637 20.856 1.00 93.06 195 ILE A N 1
ATOM 1549 C CA . ILE A 1 195 ? -11.892 0.941 19.816 1.00 93.06 195 ILE A CA 1
ATOM 1550 C C . ILE A 1 195 ? -12.189 2.319 19.225 1.00 93.06 195 ILE A C 1
ATOM 1552 O O . ILE A 1 195 ? -13.332 2.621 18.870 1.00 93.06 195 ILE A O 1
ATOM 1556 N N . LEU A 1 196 ? -11.151 3.138 19.056 1.00 92.31 196 LEU A N 1
ATOM 1557 C CA . LEU A 1 196 ? -11.252 4.438 18.397 1.00 92.31 196 LEU A CA 1
ATOM 1558 C C . LEU A 1 196 ? -10.709 4.361 16.966 1.00 92.31 196 LEU A C 1
ATOM 1560 O O . LEU A 1 196 ? -9.502 4.319 16.739 1.00 92.31 196 LEU A O 1
ATOM 1564 N N . PHE A 1 197 ? -11.603 4.372 15.979 1.00 93.06 197 PHE A N 1
ATOM 1565 C CA . PHE A 1 197 ? -11.235 4.326 14.566 1.00 93.06 197 PHE A CA 1
ATOM 1566 C C . PHE A 1 197 ? -11.309 5.712 13.915 1.00 93.06 197 PHE A C 1
ATOM 1568 O O . PHE A 1 197 ? -12.327 6.391 13.992 1.00 93.06 197 PHE A O 1
ATOM 1575 N N . SER A 1 198 ? -10.257 6.134 13.210 1.00 92.44 198 SER A N 1
ATOM 1576 C CA . SER A 1 198 ? -10.228 7.427 12.511 1.00 92.44 198 SER A CA 1
ATOM 1577 C C . SER A 1 198 ? -10.293 7.246 10.997 1.00 92.44 198 SER A C 1
ATOM 1579 O O . SER A 1 198 ? -9.305 6.830 10.386 1.00 92.44 198 SER A O 1
ATOM 1581 N N . HIS A 1 199 ? -11.406 7.636 10.364 1.00 91.12 199 HIS A N 1
ATOM 1582 C CA . HIS A 1 199 ? -11.492 7.658 8.899 1.00 91.12 199 HIS A CA 1
ATOM 1583 C C . HIS A 1 199 ? -10.461 8.610 8.294 1.00 91.12 199 HIS A C 1
ATOM 1585 O O . HIS A 1 199 ? -9.824 8.251 7.312 1.00 91.12 199 HIS A O 1
ATOM 1591 N N . ARG A 1 200 ? -10.222 9.782 8.901 1.00 89.00 200 ARG A N 1
ATOM 1592 C CA . ARG A 1 200 ? -9.224 10.748 8.412 1.00 89.00 200 ARG A CA 1
ATOM 1593 C C . ARG A 1 200 ? -7.837 10.119 8.263 1.00 89.00 200 ARG A C 1
ATOM 1595 O O . ARG A 1 200 ? -7.215 10.289 7.223 1.00 89.00 200 ARG A O 1
ATOM 1602 N N . LYS A 1 201 ? -7.360 9.384 9.277 1.00 91.12 201 LYS A N 1
ATOM 1603 C CA . LYS A 1 201 ? -6.025 8.756 9.237 1.00 91.12 201 LYS A CA 1
ATOM 1604 C C . LYS A 1 201 ? -5.924 7.671 8.157 1.00 91.12 201 LYS A C 1
ATOM 1606 O O . LYS A 1 201 ? -4.885 7.544 7.524 1.00 91.12 201 LYS A O 1
ATOM 1611 N N . HIS A 1 202 ? -6.996 6.915 7.926 1.00 92.94 202 HIS A N 1
ATOM 1612 C CA . HIS A 1 202 ? -6.989 5.810 6.963 1.00 92.94 202 HIS A CA 1
ATOM 1613 C C . HIS A 1 202 ? -7.247 6.271 5.528 1.00 92.94 202 HIS A C 1
ATOM 1615 O O . HIS A 1 202 ? -6.607 5.806 4.588 1.00 92.94 202 HIS A O 1
ATOM 1621 N N . ALA A 1 203 ? -8.192 7.182 5.338 1.00 90.19 203 ALA A N 1
ATOM 1622 C CA . ALA A 1 203 ? -8.714 7.493 4.021 1.00 90.19 203 ALA A CA 1
ATOM 1623 C C . ALA A 1 203 ? -7.768 8.366 3.185 1.00 90.19 203 ALA A C 1
ATOM 1625 O O . ALA A 1 203 ? -7.809 8.264 1.964 1.00 90.19 203 ALA A O 1
ATOM 1626 N N . VAL A 1 204 ? -6.855 9.119 3.817 1.00 89.62 204 VAL A N 1
ATOM 1627 C CA . VAL A 1 204 ? -5.741 9.798 3.121 1.00 89.62 204 VAL A CA 1
ATOM 1628 C C . VAL A 1 204 ? -4.883 8.808 2.322 1.00 89.62 204 VAL A C 1
ATOM 1630 O O . VAL A 1 204 ? -4.420 9.131 1.234 1.00 89.62 204 VAL A O 1
ATOM 1633 N N . TRP A 1 205 ? -4.711 7.586 2.830 1.00 93.06 205 TRP A N 1
ATOM 1634 C CA . TRP A 1 205 ? -3.907 6.547 2.186 1.00 93.06 205 TRP A CA 1
ATOM 1635 C C . TRP A 1 205 ? -4.733 5.608 1.308 1.00 93.06 205 TRP A C 1
ATOM 1637 O O . TRP A 1 205 ? -4.256 5.123 0.285 1.00 93.06 205 TRP A O 1
ATOM 1647 N N . ASN A 1 206 ? -5.959 5.309 1.727 1.00 92.94 206 ASN A N 1
ATOM 1648 C CA . ASN A 1 206 ? -6.713 4.164 1.220 1.00 92.94 206 ASN A CA 1
ATOM 1649 C C . ASN A 1 206 ? -7.918 4.559 0.361 1.00 92.94 206 ASN A C 1
ATOM 1651 O O . ASN A 1 206 ? -8.342 3.786 -0.494 1.00 92.94 206 ASN A O 1
ATOM 1655 N N . GLY A 1 207 ? -8.489 5.746 0.573 1.00 90.06 207 GLY A N 1
ATOM 1656 C CA . GLY A 1 207 ? -9.820 6.079 0.069 1.00 90.06 207 GLY A CA 1
ATOM 1657 C C . GLY A 1 207 ? -10.927 5.161 0.605 1.00 90.06 207 GLY A C 1
ATOM 1658 O O . GLY A 1 207 ? -10.694 4.255 1.406 1.00 90.06 207 GLY A O 1
ATOM 1659 N N . CYS A 1 208 ? -12.165 5.410 0.177 1.00 90.06 208 CYS A N 1
ATOM 1660 C CA . CYS A 1 208 ? -13.328 4.660 0.658 1.00 90.06 208 CYS A CA 1
ATOM 1661 C C . CYS A 1 208 ? -13.409 3.254 0.054 1.00 90.06 208 CYS A C 1
ATOM 1663 O O . CYS A 1 208 ? -13.760 2.310 0.756 1.00 90.06 208 CYS A O 1
ATOM 1665 N N . GLU A 1 209 ? -13.076 3.114 -1.231 1.00 91.50 209 GLU A N 1
ATOM 1666 C CA . GLU A 1 209 ? -13.277 1.874 -1.996 1.00 91.50 209 GLU A CA 1
ATOM 1667 C C . GLU A 1 209 ? -12.338 0.748 -1.580 1.00 91.50 209 GLU A C 1
ATOM 1669 O O . GLU A 1 209 ? -12.631 -0.420 -1.820 1.00 91.50 209 GLU A O 1
ATOM 1674 N N . LEU A 1 210 ? -11.208 1.086 -0.956 1.00 93.06 210 LEU A N 1
ATOM 1675 C CA . LEU A 1 210 ? -10.272 0.069 -0.498 1.00 93.06 210 LEU A CA 1
ATOM 1676 C C . LEU A 1 210 ? -10.813 -0.700 0.713 1.00 93.06 210 LEU A C 1
ATOM 1678 O O . LEU A 1 210 ? -10.486 -1.868 0.900 1.00 93.06 210 LEU A O 1
ATOM 1682 N 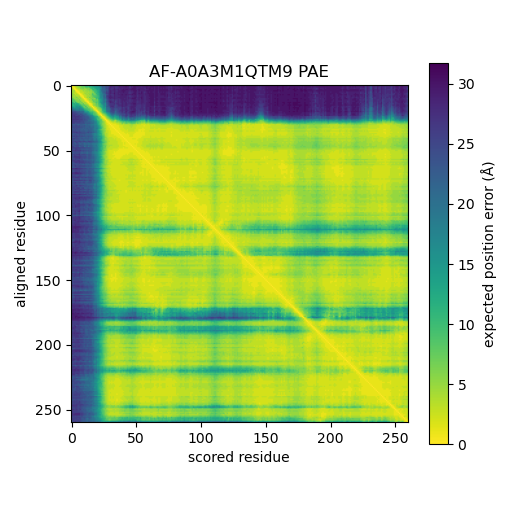N . CYS A 1 211 ? -11.666 -0.057 1.515 1.00 93.25 211 CYS A N 1
ATOM 1683 C CA . CYS A 1 211 ? -12.315 -0.673 2.668 1.00 93.25 211 CYS A CA 1
ATOM 1684 C C . CYS A 1 211 ? -13.739 -1.137 2.345 1.00 93.25 211 CYS A C 1
ATOM 1686 O O . CYS A 1 211 ? -14.157 -2.203 2.794 1.00 93.25 211 CYS A O 1
ATOM 1688 N N . HIS A 1 212 ? -14.490 -0.343 1.582 1.00 92.81 212 HIS A N 1
ATOM 1689 C CA . HIS A 1 212 ? -15.915 -0.550 1.369 1.00 92.81 212 HIS A CA 1
ATOM 1690 C C . HIS A 1 212 ? -16.254 -0.961 -0.069 1.00 92.81 212 HIS A C 1
ATOM 1692 O O . HIS A 1 212 ? -15.756 -0.346 -1.011 1.00 92.81 212 HIS A O 1
ATOM 1698 N N . PRO A 1 213 ? -17.187 -1.912 -0.256 1.00 93.50 213 PRO A N 1
ATOM 1699 C CA . PRO A 1 213 ? -17.861 -2.708 0.778 1.00 93.50 213 PRO A CA 1
ATOM 1700 C C . PRO A 1 213 ? -17.077 -3.971 1.191 1.00 93.50 213 PRO A C 1
ATOM 1702 O O . PRO A 1 213 ? -17.548 -4.728 2.033 1.00 93.50 213 PRO A O 1
ATOM 1705 N N . SER A 1 214 ? -15.924 -4.229 0.566 1.00 91.62 214 SER A N 1
ATOM 1706 C CA . SER A 1 214 ? -15.264 -5.540 0.581 1.00 91.62 214 SER A CA 1
ATOM 1707 C C . SER A 1 214 ? -14.746 -5.980 1.951 1.00 91.62 214 SER A C 1
ATOM 1709 O O . SER A 1 214 ? -14.874 -7.148 2.302 1.00 91.62 214 SER A O 1
ATOM 1711 N N . ILE A 1 215 ? -14.150 -5.066 2.721 1.00 94.44 215 ILE A N 1
ATOM 1712 C CA . ILE A 1 215 ? -13.612 -5.354 4.060 1.00 94.44 215 ILE A CA 1
ATOM 1713 C C . ILE A 1 215 ? -14.654 -5.002 5.123 1.00 94.44 215 ILE A C 1
ATOM 1715 O O . ILE A 1 215 ? -14.881 -5.761 6.064 1.00 94.44 215 ILE A O 1
ATOM 1719 N N . PHE A 1 216 ? -15.304 -3.850 4.961 1.00 94.06 216 PHE A N 1
ATOM 1720 C CA . PHE A 1 216 ? -16.326 -3.350 5.868 1.00 94.06 216 PHE A CA 1
ATOM 1721 C C . PHE A 1 216 ? -17.563 -2.914 5.085 1.00 94.06 216 PHE A C 1
ATOM 1723 O O . PHE A 1 216 ? -17.470 -2.263 4.044 1.00 94.06 216 PHE A O 1
ATOM 1730 N N . GLY A 1 217 ? -18.745 -3.202 5.618 1.00 91.94 217 GLY A N 1
ATOM 1731 C CA . GLY A 1 217 ? -19.997 -2.654 5.121 1.00 91.94 217 GLY A CA 1
ATOM 1732 C C . GLY A 1 217 ? -20.040 -1.140 5.325 1.00 91.94 217 GLY A C 1
ATOM 1733 O O . GLY A 1 217 ? -19.426 -0.608 6.247 1.00 91.94 217 GLY A O 1
ATOM 1734 N N . VAL A 1 218 ? -20.757 -0.439 4.446 1.00 87.31 218 VAL A N 1
ATOM 1735 C CA . VAL A 1 218 ? -20.845 1.033 4.474 1.00 87.31 218 VAL A CA 1
ATOM 1736 C C . VAL A 1 218 ? -21.634 1.529 5.691 1.00 87.31 218 VAL A C 1
ATOM 1738 O O . VAL A 1 218 ? -21.323 2.573 6.255 1.00 87.31 218 VAL A O 1
ATOM 1741 N N . ALA A 1 219 ? -22.658 0.784 6.116 1.00 84.88 219 ALA A N 1
ATOM 1742 C CA . ALA A 1 219 ? -23.456 1.152 7.278 1.00 84.88 219 ALA A CA 1
ATOM 1743 C C . ALA A 1 219 ? -22.732 0.801 8.589 1.00 84.88 219 ALA A C 1
ATOM 1745 O O . ALA A 1 219 ? -22.137 -0.271 8.733 1.00 84.88 219 ALA A O 1
ATOM 1746 N N . ARG A 1 220 ? -22.832 1.691 9.583 1.00 80.44 220 ARG A N 1
ATOM 1747 C CA . ARG A 1 220 ? -22.248 1.474 10.912 1.00 80.44 220 ARG A CA 1
ATOM 1748 C C . ARG A 1 220 ? -22.775 0.173 11.523 1.00 80.44 220 ARG A C 1
ATOM 1750 O O . ARG A 1 220 ? -23.980 -0.041 11.602 1.00 80.44 220 ARG A O 1
ATOM 1757 N N . GLY A 1 221 ? -21.861 -0.688 11.969 1.00 79.94 221 GLY A N 1
ATOM 1758 C CA . GLY A 1 221 ? -22.204 -1.975 12.581 1.00 79.94 221 GLY A CA 1
ATOM 1759 C C . GLY A 1 221 ? -22.711 -3.043 11.605 1.00 79.94 221 GLY A C 1
ATOM 1760 O O . GLY A 1 221 ? -23.123 -4.109 12.063 1.00 79.94 221 GLY A O 1
ATOM 1761 N N . ALA A 1 222 ? -22.668 -2.795 10.288 1.00 86.56 222 ALA A N 1
ATOM 1762 C CA . ALA A 1 222 ? -23.023 -3.794 9.277 1.00 86.56 222 ALA A CA 1
ATOM 1763 C C . ALA A 1 222 ? -22.073 -4.997 9.289 1.00 86.56 222 ALA A C 1
ATOM 1765 O O . ALA A 1 222 ? -22.485 -6.120 9.011 1.00 86.56 222 ALA A O 1
ATOM 1766 N N . THR A 1 223 ? -20.810 -4.766 9.641 1.00 90.44 223 THR A N 1
ATOM 1767 C CA . THR A 1 223 ? -19.795 -5.810 9.747 1.00 90.44 223 THR A CA 1
ATOM 1768 C C . THR A 1 223 ? -19.551 -6.146 11.207 1.00 90.44 223 THR A C 1
ATOM 1770 O O . THR A 1 223 ? -19.313 -5.261 12.030 1.00 90.44 223 THR A O 1
ATOM 1773 N N . ARG A 1 224 ? -19.597 -7.439 11.521 1.00 90.31 224 ARG A N 1
ATOM 1774 C CA . ARG A 1 224 ? -19.215 -7.986 12.822 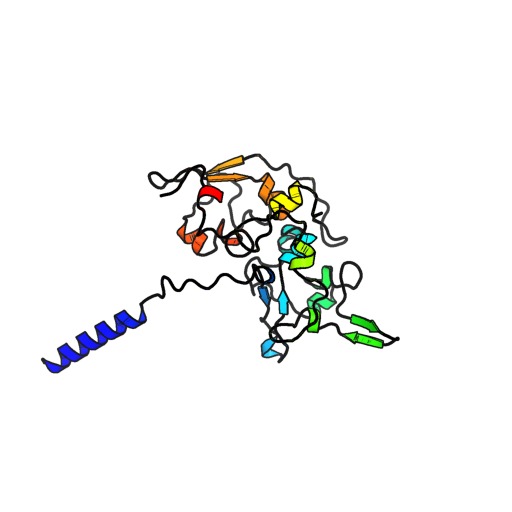1.00 90.31 224 ARG A CA 1
ATOM 1775 C C . ARG A 1 224 ? -17.957 -8.802 12.632 1.00 90.31 224 ARG A C 1
ATOM 1777 O O . ARG A 1 224 ? -17.874 -9.545 11.659 1.00 90.31 224 ARG A O 1
ATOM 1784 N N . TYR A 1 225 ? -17.022 -8.653 13.557 1.00 93.00 225 TYR A N 1
ATOM 1785 C CA . TYR A 1 225 ? -15.777 -9.387 13.511 1.00 93.00 225 TYR A CA 1
ATOM 1786 C C . TYR A 1 225 ? -15.196 -9.640 14.895 1.00 93.00 225 TYR A C 1
ATOM 1788 O O . TYR A 1 225 ? -15.615 -9.008 15.867 1.00 93.00 225 TYR A O 1
ATOM 1796 N N . THR A 1 226 ? -14.235 -10.558 14.978 1.00 93.12 226 THR A N 1
ATOM 1797 C CA . THR A 1 226 ? -13.513 -10.870 16.221 1.00 93.12 226 THR A CA 1
ATOM 1798 C C . THR A 1 226 ? -12.014 -10.605 16.091 1.00 93.12 226 THR A C 1
ATOM 1800 O O . THR A 1 226 ? -11.480 -10.472 14.987 1.00 93.12 226 THR A O 1
ATOM 1803 N N . MET A 1 227 ? -11.314 -10.546 17.229 1.00 91.56 227 MET A N 1
ATOM 1804 C CA . MET A 1 227 ? -9.851 -10.436 17.244 1.00 91.56 227 MET A CA 1
ATOM 1805 C C . MET A 1 227 ? -9.169 -11.628 16.572 1.00 91.56 227 MET A C 1
ATOM 1807 O O . MET A 1 227 ? -8.162 -11.433 15.900 1.00 91.56 227 MET A O 1
ATOM 1811 N N . GLN A 1 228 ? -9.744 -12.832 16.666 1.00 93.25 228 GLN A N 1
ATOM 1812 C CA . GLN A 1 228 ? -9.212 -13.994 15.955 1.00 93.25 228 GLN A CA 1
ATOM 1813 C C . GLN A 1 228 ? -9.213 -13.755 14.443 1.00 93.25 228 GLN A C 1
ATOM 1815 O O . GLN A 1 228 ? -8.211 -13.977 13.779 1.00 93.25 228 GLN A O 1
ATOM 1820 N N . GLU A 1 229 ? -10.297 -13.200 13.900 1.00 95.44 229 GLU A N 1
ATOM 1821 C CA . GLU A 1 229 ? -10.384 -12.903 12.468 1.00 95.44 229 GLU A CA 1
ATOM 1822 C C . GLU A 1 229 ? -9.380 -11.825 12.042 1.00 95.44 229 GLU A C 1
ATOM 1824 O O . GLU A 1 229 ? -8.859 -11.863 10.927 1.00 95.44 229 GLU A O 1
ATOM 1829 N N . ILE A 1 230 ? -9.088 -10.876 12.937 1.00 94.75 230 ILE A N 1
ATOM 1830 C CA . ILE A 1 230 ? -8.041 -9.873 12.736 1.00 94.75 230 ILE A CA 1
ATOM 1831 C C . ILE A 1 230 ? -6.662 -10.540 12.696 1.00 94.75 230 ILE A C 1
ATOM 1833 O O . ILE A 1 230 ? -5.884 -10.248 11.788 1.00 94.75 230 ILE A O 1
ATOM 1837 N N . PHE A 1 231 ? -6.363 -11.464 13.611 1.00 92.88 231 PHE A N 1
ATOM 1838 C CA . PHE A 1 231 ? -5.114 -12.232 13.583 1.00 92.88 231 PHE A CA 1
ATOM 1839 C C . PHE A 1 231 ? -4.998 -13.121 12.339 1.00 92.88 231 PHE A C 1
ATOM 1841 O O . PHE A 1 231 ? -3.913 -13.239 11.771 1.00 92.88 231 PHE A O 1
ATOM 1848 N N . ASP A 1 232 ? -6.120 -13.636 11.835 1.00 93.12 232 ASP A N 1
ATOM 1849 C CA . ASP A 1 232 ? -6.195 -14.381 10.571 1.00 93.12 232 ASP A CA 1
ATOM 1850 C C . ASP A 1 232 ? -6.030 -13.475 9.330 1.00 93.12 232 ASP A C 1
ATOM 1852 O O . ASP A 1 232 ? -6.087 -13.929 8.184 1.00 93.12 232 ASP A O 1
ATOM 1856 N N . GLY A 1 233 ? -5.824 -12.171 9.527 1.00 92.88 233 GLY A N 1
ATOM 1857 C CA . GLY A 1 233 ? -5.560 -11.215 8.464 1.00 92.88 233 GLY A CA 1
ATOM 1858 C C . GLY A 1 233 ? -6.809 -10.705 7.744 1.00 92.88 233 GLY A C 1
ATOM 1859 O O . GLY A 1 233 ? -6.687 -10.249 6.601 1.00 92.88 233 GLY A O 1
ATOM 1860 N N . ARG A 1 234 ? -7.984 -10.778 8.384 1.00 95.31 234 ARG A N 1
ATOM 1861 C CA . ARG A 1 234 ? -9.254 -10.193 7.919 1.00 95.31 234 ARG A CA 1
ATOM 1862 C C . ARG A 1 234 ? -9.534 -8.865 8.627 1.00 95.31 234 ARG A C 1
ATOM 1864 O O . ARG A 1 234 ? -8.922 -8.546 9.644 1.00 95.31 234 ARG A O 1
ATOM 1871 N N . TYR A 1 235 ? -10.460 -8.071 8.090 1.00 95.75 235 TYR A N 1
ATOM 1872 C CA . TYR A 1 235 ? -10.848 -6.769 8.656 1.00 95.75 235 TYR A CA 1
ATOM 1873 C C . TYR A 1 235 ? -9.633 -5.855 8.887 1.00 95.75 235 TYR A C 1
ATOM 1875 O O . TYR A 1 235 ? -8.900 -5.572 7.942 1.00 95.75 235 TYR A O 1
ATOM 1883 N N . CYS A 1 236 ? -9.362 -5.430 10.125 1.00 95.56 236 CYS A N 1
ATOM 1884 C CA . CYS A 1 236 ? -8.177 -4.637 10.470 1.00 95.56 236 CYS A CA 1
ATOM 1885 C C . CYS A 1 236 ? -6.868 -5.344 10.060 1.00 95.56 236 CYS A C 1
ATOM 1887 O O . CYS A 1 236 ? -5.928 -4.704 9.583 1.00 95.56 236 CYS A O 1
ATOM 1889 N N . GLY A 1 237 ? -6.833 -6.675 10.173 1.00 95.38 237 GLY A N 1
ATOM 1890 C CA . GLY A 1 237 ? -5.703 -7.527 9.799 1.00 95.38 237 GLY A CA 1
ATOM 1891 C C . GLY A 1 237 ? -5.471 -7.653 8.291 1.00 95.38 237 GLY A C 1
ATOM 1892 O O . GLY A 1 237 ? -4.457 -8.207 7.859 1.00 95.38 237 GLY A O 1
ATOM 1893 N N . ALA A 1 238 ? -6.372 -7.117 7.458 1.00 95.38 238 ALA A N 1
ATOM 1894 C CA . ALA A 1 238 ? -6.114 -6.994 6.025 1.00 95.38 238 ALA A CA 1
ATOM 1895 C C . ALA A 1 238 ? -4.862 -6.139 5.763 1.00 95.38 238 ALA A C 1
ATOM 1897 O O . ALA A 1 238 ? -4.129 -6.403 4.811 1.00 95.38 238 ALA A O 1
ATOM 1898 N N . CYS A 1 239 ? -4.584 -5.176 6.654 1.00 95.38 239 CYS A N 1
ATOM 1899 C CA . CYS A 1 239 ? -3.430 -4.284 6.568 1.00 95.38 239 CYS A CA 1
ATOM 1900 C C . CYS A 1 239 ? -2.513 -4.368 7.800 1.00 95.38 239 CYS A C 1
ATOM 1902 O O . CYS A 1 239 ? -1.290 -4.440 7.642 1.00 95.38 239 CYS A O 1
ATOM 1904 N N . HIS A 1 240 ? -3.065 -4.340 9.017 1.00 94.88 240 HIS A N 1
ATOM 1905 C CA . HIS A 1 240 ? -2.284 -4.363 10.260 1.00 94.88 240 HIS A CA 1
ATOM 1906 C C . HIS A 1 240 ? -1.659 -5.744 10.494 1.00 94.88 240 HIS A C 1
ATOM 1908 O O . HIS A 1 240 ? -2.334 -6.761 10.385 1.00 94.88 240 HIS A O 1
ATOM 1914 N N . GLY A 1 241 ? -0.347 -5.780 10.745 1.00 90.56 241 GLY A N 1
ATOM 1915 C CA . GLY A 1 241 ? 0.458 -7.009 10.805 1.00 90.56 241 GLY A CA 1
ATOM 1916 C C . GLY A 1 241 ? 1.049 -7.458 9.466 1.00 90.56 241 GLY A C 1
ATOM 1917 O O . GLY A 1 241 ? 1.958 -8.286 9.456 1.00 90.56 241 GLY A O 1
ATOM 1918 N N . LYS A 1 242 ? 0.592 -6.890 8.341 1.00 91.12 242 LYS A N 1
ATOM 1919 C CA . LYS A 1 242 ? 1.132 -7.167 6.997 1.00 91.12 242 LYS A CA 1
ATOM 1920 C C . LYS A 1 242 ? 1.941 -5.990 6.465 1.00 91.12 242 LYS A C 1
ATOM 1922 O O . LYS A 1 242 ? 3.125 -6.122 6.173 1.00 91.12 242 LYS A O 1
ATOM 1927 N N . VAL A 1 243 ? 1.285 -4.838 6.332 1.00 92.69 243 VAL A N 1
ATOM 1928 C CA . VAL A 1 243 ? 1.866 -3.600 5.785 1.00 92.69 243 VAL A CA 1
ATOM 1929 C C . VAL A 1 243 ? 1.764 -2.423 6.756 1.00 92.69 243 VAL A C 1
ATOM 1931 O O . VAL A 1 243 ? 2.542 -1.480 6.642 1.00 92.69 243 VAL A O 1
ATOM 1934 N N . SER A 1 244 ? 0.854 -2.484 7.727 1.00 93.44 244 SER A N 1
ATOM 1935 C CA . SER A 1 244 ? 0.719 -1.537 8.841 1.00 93.44 244 SER A CA 1
ATOM 1936 C C . SER A 1 244 ? 1.175 -2.188 10.149 1.00 93.44 244 SER A C 1
ATOM 1938 O O . SER A 1 244 ? 1.467 -3.382 10.156 1.00 93.44 244 SER A O 1
ATOM 1940 N N . PHE A 1 245 ? 1.238 -1.423 11.242 1.00 92.62 245 PHE A N 1
ATOM 1941 C CA . PHE A 1 245 ? 1.727 -1.892 12.543 1.00 92.62 245 PHE A CA 1
ATOM 1942 C C . PHE A 1 245 ? 1.092 -3.233 12.968 1.00 92.62 245 PHE A C 1
ATOM 1944 O O . PHE A 1 245 ? -0.059 -3.507 12.611 1.00 92.62 245 PHE A O 1
ATOM 1951 N N . PRO A 1 246 ? 1.829 -4.080 13.704 1.00 91.25 246 PRO A N 1
ATOM 1952 C CA . PRO A 1 246 ? 1.365 -5.393 14.115 1.00 91.25 246 PRO A CA 1
ATOM 1953 C C . PRO A 1 246 ? 0.315 -5.296 15.234 1.00 91.25 246 PRO A C 1
ATOM 1955 O O . PRO A 1 246 ? 0.359 -4.391 16.062 1.00 91.25 246 PRO A O 1
ATOM 1958 N N . VAL A 1 247 ? -0.652 -6.214 15.226 1.00 90.31 247 VAL A N 1
ATOM 1959 C CA . VAL A 1 247 ? -1.840 -6.196 16.108 1.00 90.31 247 VAL A CA 1
ATOM 1960 C C . VAL A 1 247 ? -1.663 -6.986 17.407 1.00 90.31 247 VAL A C 1
ATOM 1962 O O . VAL A 1 247 ? -2.540 -6.961 18.260 1.00 90.31 247 VAL A O 1
ATOM 1965 N N . ASP A 1 248 ? -0.560 -7.713 17.547 1.00 84.75 248 ASP A N 1
ATOM 1966 C CA . ASP A 1 248 ? -0.304 -8.715 18.588 1.00 84.75 248 ASP A CA 1
ATOM 1967 C C . ASP A 1 248 ? 0.548 -8.200 19.761 1.00 84.75 248 ASP A C 1
ATOM 1969 O O . ASP A 1 248 ? 0.804 -8.953 20.698 1.00 84.75 248 ASP A O 1
ATOM 1973 N N . PHE A 1 249 ? 0.975 -6.931 19.737 1.00 80.62 249 PHE A N 1
ATOM 1974 C CA . PHE A 1 249 ? 1.899 -6.383 20.743 1.00 80.62 249 PHE A CA 1
ATOM 1975 C C . PHE A 1 249 ? 1.348 -5.224 21.572 1.00 80.62 249 PHE A C 1
ATOM 1977 O O . PHE A 1 249 ? 1.678 -5.127 22.750 1.00 80.62 249 PHE A O 1
ATOM 1984 N N . ASP A 1 250 ? 0.553 -4.332 20.981 1.00 89.25 250 ASP A N 1
ATOM 1985 C CA . ASP A 1 250 ? 0.068 -3.135 21.669 1.00 89.25 250 ASP A CA 1
ATOM 1986 C C . ASP A 1 250 ? -1.413 -2.897 21.369 1.00 89.25 250 ASP A C 1
ATOM 1988 O O . ASP A 1 250 ? -1.796 -2.301 20.357 1.00 89.25 250 ASP A O 1
ATOM 1992 N N . CYS A 1 251 ? -2.255 -3.369 22.288 1.00 91.56 251 CYS A N 1
ATOM 1993 C CA . CYS A 1 251 ? -3.703 -3.241 22.201 1.00 91.56 251 CYS A CA 1
ATOM 1994 C C . CYS A 1 251 ? -4.155 -1.771 22.223 1.00 91.56 251 CYS A C 1
ATOM 1996 O O . CYS A 1 251 ? -5.177 -1.438 21.617 1.00 91.56 251 CYS A O 1
ATOM 1998 N N . ARG A 1 252 ? -3.385 -0.873 22.858 1.00 91.94 252 ARG A N 1
ATOM 1999 C CA . ARG A 1 252 ? -3.733 0.550 23.010 1.00 91.94 252 ARG A CA 1
ATOM 2000 C C . ARG A 1 252 ? -3.630 1.337 21.707 1.00 91.94 252 ARG A C 1
ATOM 2002 O O . ARG A 1 252 ? -4.107 2.466 21.634 1.00 91.94 252 ARG A O 1
ATOM 2009 N N . LEU A 1 253 ? -3.023 0.762 20.666 1.00 91.38 253 LEU A N 1
ATOM 2010 C CA . LEU A 1 253 ? -3.019 1.369 19.332 1.00 91.38 253 LEU A CA 1
ATOM 2011 C C . LEU A 1 253 ? -4.432 1.497 18.751 1.00 91.38 253 LEU A C 1
ATOM 2013 O O . LEU A 1 253 ? -4.677 2.370 17.917 1.00 91.38 253 LEU A O 1
ATOM 2017 N N . CYS A 1 254 ? -5.350 0.642 19.202 1.00 92.38 254 CYS A N 1
ATOM 2018 C CA . CYS A 1 254 ? -6.745 0.626 18.776 1.00 92.38 254 CYS A CA 1
ATOM 2019 C C . CYS A 1 254 ? -7.695 0.879 19.951 1.00 92.38 254 CYS A C 1
ATOM 2021 O O . CYS A 1 254 ? -8.646 1.654 19.825 1.00 92.38 254 CYS A O 1
ATOM 2023 N N . HIS A 1 255 ? -7.451 0.210 21.078 1.00 93.69 255 HIS A N 1
ATOM 2024 C CA . HIS A 1 255 ? -8.301 0.264 22.255 1.00 93.69 255 HIS A CA 1
ATOM 2025 C C . HIS A 1 255 ? -8.045 1.529 23.076 1.00 93.69 255 HIS A C 1
ATOM 2027 O O . HIS A 1 255 ? -6.918 1.968 23.278 1.00 93.69 255 HIS A O 1
ATOM 2033 N N . THR A 1 256 ? -9.128 2.112 23.575 1.00 91.81 256 THR A N 1
ATOM 2034 C CA . THR A 1 256 ? -9.136 3.369 24.338 1.00 91.81 256 THR A CA 1
ATOM 2035 C C . THR A 1 256 ? -8.481 3.260 25.717 1.00 91.81 256 THR A C 1
ATOM 2037 O O . THR A 1 256 ? -8.171 4.284 26.328 1.00 91.81 256 THR A O 1
ATOM 2040 N N . LYS A 1 257 ? -8.277 2.037 26.219 1.00 90.50 257 LYS A N 1
ATOM 2041 C CA . LYS A 1 257 ? -7.657 1.727 27.512 1.00 90.50 257 LYS A CA 1
ATOM 2042 C C . LYS A 1 257 ? -6.778 0.484 27.385 1.00 90.50 257 LYS A C 1
ATOM 2044 O O . LYS A 1 257 ? -6.798 -0.190 26.355 1.00 90.50 257 LYS A O 1
ATOM 2049 N N . ASP A 1 258 ? -6.032 0.200 28.448 1.00 87.50 258 ASP A N 1
ATOM 2050 C CA . ASP A 1 258 ? -5.273 -1.041 28.576 1.00 87.50 258 ASP A CA 1
ATOM 2051 C C . ASP A 1 258 ? -6.185 -2.262 28.488 1.00 87.50 258 ASP A C 1
ATOM 2053 O O . ASP A 1 258 ? -7.292 -2.268 29.026 1.00 87.50 258 ASP A O 1
ATOM 2057 N N . VAL A 1 259 ? -5.690 -3.277 27.788 1.00 85.62 259 VAL A N 1
ATOM 2058 C CA . VAL A 1 259 ? -6.310 -4.594 27.667 1.00 85.62 259 VAL A CA 1
ATOM 2059 C C . VAL A 1 259 ? -5.402 -5.556 28.422 1.00 85.62 259 VAL A C 1
ATOM 2061 O O . VAL A 1 259 ? -4.228 -5.671 28.059 1.00 85.62 259 VAL A O 1
ATOM 2064 N N . PHE A 1 260 ? -5.924 -6.170 29.484 1.00 73.81 260 PHE A N 1
ATOM 2065 C CA . PHE A 1 260 ? -5.200 -7.087 30.369 1.00 73.81 260 PHE A CA 1
ATOM 2066 C C . PHE A 1 260 ? -5.634 -8.534 30.151 1.00 73.81 260 PHE A C 1
ATOM 2068 O O . PHE A 1 260 ? -6.828 -8.746 29.845 1.00 73.81 260 PHE A O 1
#

Mean predicted aligned error: 8.31 Å

Foldseek 3Di:
DVVVVVVVVVVVVVVVVVPPDPPDPPDPADALQCFLKAWAPLPAVVVVFATFIDTVVVVLLAAFPACQCPLLPDPLDHHPDPDDPVCLVVCGRVVVQCVCPNDPHQWDQDPNDIDGPRCQTSPVVHDDDHPDDDCVLQVPAQADPFGSRGPSLRCVVVVVGDHDHDRPPGDDDDDDDDFDAWDWADDPDPPFAIWIDGSVSRCVRHNDVNCPPVQPDPDPPPDDDDVVVLVVLGRVNSPDPNPHGHCPPDVVVTGVDDDD

Solvent-accessible surface area (backbone atoms only — not comparable to full-atom values): 15604 Å² total; per-residue (Å²): 113,74,71,60,54,54,52,52,53,54,51,53,57,55,56,58,62,76,66,62,69,78,82,76,74,75,72,76,78,61,58,46,80,50,40,38,50,43,76,48,56,92,56,25,59,86,70,76,38,49,28,32,51,44,52,46,64,75,47,57,54,43,33,25,55,26,37,47,44,60,67,52,56,40,54,90,52,90,72,70,52,84,82,46,71,69,42,29,75,69,47,32,64,68,14,58,38,32,63,58,77,82,34,72,27,60,57,44,83,55,98,90,38,84,42,78,45,59,55,80,38,37,29,52,97,53,96,63,88,68,94,73,55,58,72,73,76,48,63,89,46,44,70,40,101,45,64,51,38,58,28,62,70,52,19,46,75,71,62,75,37,65,68,43,68,67,47,90,97,66,49,73,94,72,78,86,77,83,64,58,67,76,43,81,44,78,52,88,56,86,94,47,51,38,30,63,44,49,42,55,77,46,36,77,38,29,45,65,69,70,41,37,64,86,61,33,47,85,52,90,79,65,55,82,85,54,71,66,46,26,75,74,38,35,63,70,15,59,38,32,58,49,71,38,52,51,72,88,82,52,58,57,82,43,23,78,43,85,78,132

Secondary structure (DSSP, 8-state):
-HHHHHHHHHHHHHHHHTT---TT--PPPPPGGGTTEEEE-SSTTTTT-PPEEEEHHHHHTTB-HHIIIIIS---SSTT-S---HHHHHTT-GGGGT-SSSSS--SEEEETTEEEE-GGGTS-TTS----SS-HHHHHTTS-B-SSTTSB-HHHHHHTTSS--B---TTTSPP-PPPPPP-EEEE---STTPPPEEEEHHHHHHHHTTTTTTTTTS-SSTT-----HHHHHTT-GGGGTBTTTB--SSS-GGGTBSS---

pLDDT: mean 87.15, std 14.12, range [37.44, 97.56]

Nearest PDB structures (foldseek):
  1rwj-assembly1_A  TM=9.128E-01  e=4.041E-04  Geobacter sulfurreducens
  3oue-assembly1_A  TM=4.542E-01  e=3.487E-06  Geobacter sulfurreducens
  3ov0-assembly1_A  TM=3.213E-01  e=2.698E-07  Geobacter sulfurreducens

Sequence (260 aa):
MRTILTALISLCLLATAAAAETFGVRRAAPRPEAYGRVVMDNHSRAAKIAPVVFDHWNHRLRYTCRLCHVDLGFALVAGETDVREADNRNHRYCGACHDGKEAFGWLRSERGHTVKQCDRCHSLGRKVVRSDDFDTLTRDLPHTPYGNHVDWVGAEREGKIHLKDALPGITRVRRPIRYEGETVLHAREFDMPDILFSHRKHAVWNGCELCHPSIFGVARGATRYTMQEIFDGRYCGACHGKVSFPVDFDCRLCHTKDVF